Protein 8R3N (pdb70)

Nearest PDB structures (foldseek):
  2vrn-assembly1_B  TM=9.905E-01  e=7.784E-25  Deinococcus radiodurans R1 = ATCC 13939 = DSM 20539
  3l18-assembly1_B  TM=9.665E-01  e=1.226E-21  Thermococcus onnurineus NA1
  6q3t-assembly1_A  TM=9.656E-01  e=1.772E-21  Pyrococcus horikoshii
  3fse-assembly1_B  TM=9.591E-01  e=1.183E-18  Trichormus variabilis ATCC 29413
  4e08-assembly1_B  TM=9.183E-01  e=4.527E-14  Drosophila melanogaster

InterPro domains:
  IPR002818 DJ-1/PfpI [PF01965] (10-175)
  IPR006286 Deglycase PfpI-like [PS51276] (8-178)
  IPR006286 Deglycase PfpI-like [PTHR42733] (7-177)
  IPR006286 Deglycase PfpI-like [TIGR01382] (10-177)
  IPR029062 Class I glutamine amidotransferase-like [G3DSA:3.40.50.880] (1-179)
  IPR029062 Class I glutamine amidotransferase-like [SSF52317] (8-178)

GO terms:
  GO:0044010 single-species biofilm formation (P, IMP)
  GO:0044011 single-species biofilm formation on inanimate substrate (P, IMP)
  GO:0071978 bacterial-type flagellum-dependent swarming motility (P, IMP)
  GO:0071236 cellular response to antibiotic (P, IMP)

Structure (mmCIF, N/CA/C/O backbone):
data_8R3N
#
_entry.id   8R3N
#
_cell.length_a   41.990
_cell.length_b   78.710
_cell.length_c   103.090
_cell.angle_alpha   90.00
_cell.angle_beta   90.00
_cell.angle_gamma   90.00
#
_symmetry.space_group_name_H-M   'P 21 21 21'
#
loop_
_entity.id
_entity.type
_entity.pdbx_description
1 polymer 'Protease PfpI'
2 water water
#
loop_
_atom_site.group_PDB
_atom_site.id
_atom_site.type_symbol
_atom_site.label_atom_id
_atom_site.label_alt_id
_atom_site.label_comp_id
_atom_site.label_asym_id
_atom_site.label_entity_id
_atom_site.label_seq_id
_atom_site.pdbx_PDB_ins_code
_atom_site.Cartn_x
_atom_site.Cartn_y
_atom_site.Cartn_z
_atom_site.occupancy
_atom_site.B_iso_or_equiv
_atom_site.auth_seq_id
_atom_site.auth_comp_id
_atom_site.auth_asym_id
_atom_site.auth_atom_id
_atom_site.pdbx_PDB_model_num
ATOM 1 N N . THR A 1 2 ? 26.687 9.282 64.604 1.00 31.49 2 THR B N 1
ATOM 2 C CA . THR A 1 2 ? 26.541 8.669 63.287 1.00 36.59 2 THR B CA 1
ATOM 3 C C . THR A 1 2 ? 27.857 8.105 62.751 1.00 25.38 2 THR B C 1
ATOM 4 O O . THR A 1 2 ? 28.891 8.151 63.414 1.00 35.15 2 THR B O 1
ATOM 8 N N . GLN A 1 3 ? 27.805 7.602 61.523 1.00 27.94 3 GLN B N 1
ATOM 9 C CA . GLN A 1 3 ? 28.912 6.853 60.951 1.00 22.72 3 GLN B CA 1
ATOM 10 C C . GLN A 1 3 ? 29.993 7.791 60.431 1.00 19.15 3 GLN B C 1
ATOM 11 O O . GLN A 1 3 ? 29.717 8.689 59.627 1.00 20.34 3 GLN B O 1
ATOM 17 N N . SER A 1 4 ? 31.232 7.568 60.865 1.00 19.59 4 SER B N 1
ATOM 18 C CA . SER A 1 4 ? 32.360 8.303 60.316 1.00 18.17 4 SER B CA 1
ATOM 19 C C . SER A 1 4 ? 32.960 7.503 59.174 1.00 16.31 4 SER B C 1
ATOM 20 O O . SER A 1 4 ? 33.163 6.291 59.295 1.00 18.83 4 SER B O 1
ATOM 23 N N . LEU A 1 5 ? 33.211 8.188 58.057 1.00 18.41 5 LEU B N 1
ATOM 24 C CA . LEU A 1 5 ? 33.966 7.653 56.932 1.00 14.26 5 LEU B CA 1
ATOM 25 C C . LEU A 1 5 ? 35.365 8.255 56.843 1.00 17.37 5 LEU B C 1
ATOM 26 O O . LEU A 1 5 ? 35.986 8.217 55.776 1.00 17.93 5 LEU B O 1
ATOM 31 N N . HIS A 1 6 ? 35.863 8.831 57.937 1.00 16.48 6 HIS B N 1
ATOM 32 C CA . HIS A 1 6 ? 37.176 9.458 57.916 1.00 18.75 6 HIS B CA 1
ATOM 33 C C . HIS A 1 6 ? 38.222 8.464 57.428 1.00 18.66 6 HIS B C 1
ATOM 34 O O . HIS A 1 6 ? 38.236 7.306 57.855 1.00 19.48 6 HIS B O 1
ATOM 41 N N . GLY A 1 7 ? 39.089 8.921 56.513 1.00 18.18 7 GLY B N 1
ATOM 42 C CA . GLY A 1 7 ? 40.103 8.086 55.889 1.00 16.70 7 GLY B CA 1
ATOM 43 C C . GLY A 1 7 ? 39.682 7.443 54.577 1.00 15.24 7 GLY B C 1
ATOM 44 O O . GLY A 1 7 ? 40.541 6.947 53.831 1.00 17.10 7 GLY B O 1
ATOM 45 N N . LYS A 1 8 ? 38.387 7.414 54.281 1.00 19.54 8 LYS B N 1
ATOM 46 C CA . LYS A 1 8 ? 37.939 6.837 53.032 1.00 11.93 8 LYS B CA 1
ATOM 47 C C . LYS A 1 8 ? 38.008 7.879 51.928 1.00 16.01 8 LYS B C 1
ATOM 48 O O . LYS A 1 8 ? 37.840 9.080 52.169 1.00 18.93 8 LYS B O 1
ATOM 54 N N . VAL A 1 9 ? 38.191 7.397 50.700 1.00 14.77 9 VAL B N 1
ATOM 55 C CA . VAL A 1 9 ? 38.295 8.233 49.512 1.00 15.16 9 VAL B CA 1
ATOM 56 C C . VAL A 1 9 ? 37.452 7.623 48.403 1.00 17.13 9 VAL B C 1
ATOM 57 O O . VAL A 1 9 ? 37.560 6.425 48.118 1.00 15.33 9 VAL B O 1
ATOM 61 N N . VAL A 1 10 ? 36.606 8.438 47.798 1.00 16.86 10 VAL B N 1
ATOM 62 C CA . VAL A 1 10 ? 35.698 7.972 46.765 1.00 13.92 10 VAL B CA 1
ATOM 63 C C . VAL A 1 10 ? 36.031 8.684 45.464 1.00 15.33 10 VAL B C 1
ATOM 64 O O . VAL A 1 10 ? 36.190 9.912 45.445 1.00 17.77 10 VAL B O 1
ATOM 68 N N . ALA A 1 11 ? 36.117 7.915 44.375 1.00 12.63 11 ALA B N 1
ATOM 69 C CA . ALA A 1 11 ? 36.285 8.474 43.042 1.00 17.28 11 ALA B CA 1
ATOM 70 C C . ALA A 1 11 ? 34.909 8.519 42.388 1.00 15.19 11 ALA B C 1
ATOM 71 O O . ALA A 1 11 ? 34.242 7.489 42.284 1.00 17.24 11 ALA B O 1
ATOM 73 N N . ALA A 1 12 ? 34.479 9.714 41.996 1.00 15.36 12 ALA B N 1
ATOM 74 C CA . ALA A 1 12 ? 33.317 9.877 41.130 1.00 15.57 12 ALA B CA 1
ATOM 75 C C . ALA A 1 12 ? 33.805 9.905 39.688 1.00 15.47 12 ALA B C 1
ATOM 76 O O . ALA A 1 12 ? 34.687 10.699 39.348 1.00 19.28 12 ALA B O 1
ATOM 78 N N . LEU A 1 13 ? 33.245 9.042 38.844 1.00 12.05 13 LEU B N 1
ATOM 79 C CA . LEU A 1 13 ? 33.648 8.984 37.434 1.00 17.22 13 LEU B CA 1
ATOM 80 C C . LEU A 1 13 ? 32.570 9.667 36.598 1.00 15.21 13 LEU B C 1
ATOM 81 O O . LEU A 1 13 ? 31.447 9.165 36.509 1.00 15.82 13 LEU B O 1
ATOM 86 N N . VAL A 1 14 ? 32.906 10.784 35.954 1.00 17.05 14 VAL B N 1
ATOM 87 C CA . VAL A 1 14 ? 31.913 11.540 35.196 1.00 14.44 14 VAL B CA 1
ATOM 88 C C . VAL A 1 14 ? 32.544 12.055 33.912 1.00 16.41 14 VAL B C 1
ATOM 89 O O . VAL A 1 14 ? 33.754 12.294 33.841 1.00 19.07 14 VAL B O 1
ATOM 93 N N . THR A 1 15 ? 31.701 12.265 32.905 1.00 17.41 15 THR B N 1
ATOM 94 C CA . THR A 1 15 ? 32.066 12.977 31.683 1.00 15.92 15 THR B CA 1
ATOM 95 C C . THR A 1 15 ? 31.096 14.140 31.524 1.00 17.10 15 THR B C 1
ATOM 96 O O . THR A 1 15 ? 30.149 14.277 32.294 1.00 17.09 15 THR B O 1
ATOM 100 N N . ASP A 1 16 ? 31.326 14.998 30.528 1.00 16.15 16 ASP B N 1
ATOM 101 C CA . ASP A 1 16 ? 30.412 16.118 30.320 1.00 17.04 16 ASP B CA 1
ATOM 102 C C . ASP A 1 16 ? 28.989 15.600 30.138 1.00 18.39 16 ASP B C 1
ATOM 103 O O . ASP A 1 16 ? 28.745 14.627 29.416 1.00 18.38 16 ASP B O 1
ATOM 108 N N . GLY A 1 17 ? 28.043 16.262 30.786 1.00 17.40 17 GLY B N 1
ATOM 109 C CA . GLY A 1 17 ? 26.653 15.880 30.681 1.00 20.14 17 GLY B CA 1
ATOM 110 C C . GLY A 1 17 ? 26.156 14.989 31.790 1.00 18.45 17 GLY B C 1
ATOM 111 O O . GLY A 1 17 ? 25.116 14.335 31.615 1.00 18.18 17 GLY B O 1
ATOM 112 N N . PHE A 1 18 ? 26.881 14.913 32.905 1.00 18.21 18 PHE B N 1
ATOM 113 C CA . PHE A 1 18 ? 26.411 14.165 34.056 1.00 18.19 18 PHE B CA 1
ATOM 114 C C . PHE A 1 18 ? 25.354 14.965 34.799 1.00 15.80 18 PHE B C 1
ATOM 115 O O . PHE A 1 18 ? 25.319 16.198 34.745 1.00 17.11 18 PHE B O 1
ATOM 123 N N . GLU A 1 19 ? 24.473 14.243 35.480 1.00 16.61 19 GLU B N 1
ATOM 124 C CA . GLU A 1 19 ? 23.438 14.874 36.292 1.00 15.22 19 GLU B CA 1
ATOM 125 C C . GLU A 1 19 ? 24.099 15.493 37.514 1.00 19.76 19 GLU B C 1
ATOM 126 O O . GLU A 1 19 ? 24.618 14.777 38.378 1.00 17.73 19 GLU B O 1
ATOM 132 N N . GLN A 1 20 ? 24.076 16.824 37.594 1.00 18.76 20 GLN B N 1
ATOM 133 C CA . GLN A 1 20 ? 24.883 17.515 38.599 1.00 18.50 20 GLN B CA 1
ATOM 134 C C . GLN A 1 20 ? 24.564 17.063 40.031 1.00 19.04 20 GLN B C 1
ATOM 135 O O . GLN A 1 20 ? 25.478 16.782 40.816 1.00 16.57 20 GLN B O 1
ATOM 141 N N . VAL A 1 21 ? 23.282 16.992 40.395 1.00 20.81 21 VAL B N 1
ATOM 142 C CA . VAL A 1 21 ? 22.910 16.645 41.771 1.00 17.20 21 VAL B CA 1
ATOM 143 C C . VAL A 1 21 ? 23.306 15.212 42.120 1.00 18.97 21 VAL B C 1
ATOM 144 O O . VAL A 1 21 ? 23.559 14.898 43.292 1.00 18.03 21 VAL B O 1
ATOM 148 N N . GLU A 1 22 ? 23.380 14.322 41.128 1.00 20.97 22 GLU B N 1
ATOM 149 C CA . GLU A 1 22 ? 23.826 12.956 41.367 1.00 18.66 22 GLU B CA 1
ATOM 150 C C . GLU A 1 22 ? 25.316 12.883 41.656 1.00 16.65 22 GLU B C 1
ATOM 151 O O . GLU A 1 22 ? 25.791 11.845 42.131 1.00 16.44 22 GLU B O 1
ATOM 157 N N . LEU A 1 23 ? 26.059 13.957 41.385 1.00 15.76 23 LEU B N 1
ATOM 158 C CA . LEU A 1 23 ? 27.406 14.098 41.932 1.00 15.72 23 LEU B CA 1
ATOM 159 C C . LEU A 1 23 ? 27.367 14.882 43.241 1.00 20.26 23 LEU B C 1
ATOM 160 O O . LEU A 1 23 ? 27.832 14.399 44.277 1.00 15.86 23 LEU B O 1
ATOM 165 N N . THR A 1 24 ? 26.789 16.086 43.220 1.00 20.21 24 THR B N 1
ATOM 166 C CA . THR A 1 24 ? 26.941 16.984 44.372 1.00 22.25 24 THR B CA 1
ATOM 167 C C . THR A 1 24 ? 26.225 16.477 45.620 1.00 22.03 24 THR B C 1
ATOM 168 O O . THR A 1 24 ? 26.712 16.693 46.737 1.00 20.08 24 THR B O 1
ATOM 172 N N . GLY A 1 25 ? 25.055 15.855 45.468 1.00 18.24 25 GLY B N 1
ATOM 173 C CA . GLY A 1 25 ? 24.313 15.350 46.603 1.00 18.84 25 GLY B CA 1
ATOM 174 C C . GLY A 1 25 ? 25.089 14.288 47.360 1.00 18.72 25 GLY B C 1
ATOM 175 O O . GLY A 1 25 ? 25.343 14.411 48.562 1.00 17.02 25 GLY B O 1
ATOM 176 N N . PRO A 1 26 ? 25.457 13.204 46.675 1.00 18.66 26 PRO B N 1
ATOM 177 C CA . PRO A 1 26 ? 26.309 12.195 47.326 1.00 13.81 26 PRO B CA 1
ATOM 178 C C . PRO A 1 26 ? 27.647 12.735 47.800 1.00 18.17 26 PRO B C 1
ATOM 179 O O . PRO A 1 26 ? 28.099 12.361 48.883 1.00 14.09 26 PRO B O 1
ATOM 183 N N . LYS A 1 27 ? 28.285 13.616 47.028 1.00 18.63 27 LYS B N 1
ATOM 184 C CA . LYS A 1 27 ? 29.582 14.160 47.426 1.00 16.67 27 LYS B CA 1
ATOM 185 C C . LYS A 1 27 ? 29.492 14.889 48.761 1.00 22.06 27 LYS B C 1
ATOM 186 O O . LYS A 1 27 ? 30.322 14.678 49.657 1.00 19.11 27 LYS B O 1
ATOM 192 N N . LYS A 1 28 ? 28.472 15.739 48.923 1.00 21.48 28 LYS B N 1
ATOM 193 C CA . LYS A 1 28 ? 28.306 16.431 50.196 1.00 19.64 28 LYS B CA 1
ATOM 194 C C . LYS A 1 28 ? 28.089 15.440 51.328 1.00 21.75 28 LYS B C 1
ATOM 195 O O . LYS A 1 28 ? 28.697 15.565 52.398 1.00 19.67 28 LYS B O 1
ATOM 201 N N . ALA A 1 29 ? 27.254 14.424 51.102 1.00 20.58 29 ALA B N 1
ATOM 202 C CA . ALA A 1 29 ? 26.948 13.470 52.163 1.00 19.26 29 ALA B CA 1
ATOM 203 C C . ALA A 1 29 ? 28.197 12.705 52.598 1.00 19.31 29 ALA B C 1
ATOM 204 O O . ALA A 1 29 ? 28.455 12.539 53.799 1.00 16.07 29 ALA B O 1
ATOM 206 N N . LEU A 1 30 ? 28.978 12.222 51.632 1.00 17.66 30 LEU B N 1
ATOM 207 C CA . LEU A 1 30 ? 30.222 11.532 51.948 1.00 14.05 30 LEU B CA 1
ATOM 208 C C . LEU A 1 30 ? 31.184 12.454 52.679 1.00 16.45 30 LEU B C 1
ATOM 209 O O . LEU A 1 30 ? 31.851 12.034 53.634 1.00 17.29 30 LEU B O 1
ATOM 214 N N . GLU A 1 31 ? 31.249 13.723 52.262 1.00 17.90 31 GLU B N 1
ATOM 215 C CA . GLU A 1 31 ? 32.175 14.668 52.876 1.00 18.78 31 GLU B CA 1
ATOM 216 C C . GLU A 1 31 ? 31.747 15.021 54.294 1.00 21.28 31 GLU B C 1
ATOM 217 O O . GLU A 1 31 ? 32.584 15.106 55.201 1.00 20.92 31 GLU B O 1
ATOM 223 N N . ASP A 1 32 ? 30.447 15.238 54.497 1.00 21.82 32 ASP B N 1
ATOM 224 C CA . ASP A 1 32 ? 29.925 15.409 55.847 1.00 15.24 32 ASP B CA 1
ATOM 225 C C . ASP A 1 32 ? 30.279 14.224 56.727 1.00 17.15 32 ASP B C 1
ATOM 226 O O . ASP A 1 32 ? 30.519 14.398 57.930 1.00 21.70 32 ASP B O 1
ATOM 231 N N . ALA A 1 33 ? 30.341 13.020 56.156 1.00 15.85 33 ALA B N 1
ATOM 232 C CA . ALA A 1 33 ? 30.694 11.828 56.921 1.00 18.33 33 ALA B CA 1
ATOM 233 C C . ALA A 1 33 ? 32.190 11.691 57.166 1.00 18.52 33 ALA B C 1
ATOM 234 O O . ALA A 1 33 ? 32.602 10.754 57.865 1.00 19.14 33 ALA B O 1
ATOM 236 N N . GLY A 1 34 ? 33.003 12.595 56.623 1.00 17.12 34 GLY B N 1
ATOM 237 C CA . GLY A 1 34 ? 34.441 12.570 56.809 1.00 16.35 34 GLY B CA 1
ATOM 238 C C . GLY A 1 34 ? 35.240 12.026 55.644 1.00 17.73 34 GLY B C 1
ATOM 239 O O . GLY A 1 34 ? 36.480 12.039 55.698 1.00 20.14 34 GLY B O 1
ATOM 240 N N . ALA A 1 35 ? 34.576 11.549 54.595 1.00 21.21 35 ALA B N 1
ATOM 241 C CA . ALA A 1 35 ? 35.255 10.989 53.438 1.00 19.61 35 ALA B CA 1
ATOM 242 C C . ALA A 1 35 ? 35.724 12.090 52.488 1.00 17.85 35 ALA B C 1
ATOM 243 O O . ALA A 1 35 ? 35.301 13.249 52.565 1.00 18.46 35 ALA B O 1
ATOM 245 N N . THR A 1 36 ? 36.588 11.694 51.557 1.00 16.78 36 THR B N 1
ATOM 246 C CA . THR A 1 36 ? 37.135 12.565 50.526 1.00 16.61 36 THR B CA 1
ATOM 247 C C . THR A 1 36 ? 36.586 12.101 49.180 1.00 22.07 36 THR B C 1
ATOM 248 O O . THR A 1 36 ? 36.543 10.900 48.904 1.00 21.75 36 THR B O 1
ATOM 252 N N . VAL A 1 37 ? 36.163 13.045 48.340 1.00 15.24 37 VAL B N 1
ATOM 253 C CA . VAL A 1 37 ? 35.566 12.713 47.050 1.00 19.69 37 VAL B CA 1
ATOM 254 C C . VAL A 1 37 ? 36.386 13.361 45.946 1.00 21.29 37 VAL B C 1
ATOM 255 O O . VAL A 1 37 ? 36.542 14.589 45.916 1.00 22.22 37 VAL B O 1
ATOM 259 N N . ARG A 1 38 ? 36.903 12.537 45.041 1.00 15.40 38 ARG B N 1
ATOM 260 C CA . ARG A 1 38 ? 37.677 13.001 43.901 1.00 15.04 38 ARG B CA 1
ATOM 261 C C . ARG A 1 38 ? 36.843 12.879 42.638 1.00 19.21 38 ARG B C 1
ATOM 262 O O . ARG A 1 38 ? 36.150 11.880 42.437 1.00 15.17 38 ARG B O 1
ATOM 270 N N . ILE A 1 39 ? 36.890 13.910 41.815 1.00 15.39 39 ILE B N 1
ATOM 271 C CA . ILE A 1 39 ? 36.150 13.945 40.564 1.00 20.56 39 ILE B CA 1
ATOM 272 C C . ILE A 1 39 ? 37.121 13.546 39.458 1.00 19.96 39 ILE B C 1
ATOM 273 O O . ILE A 1 39 ? 38.113 14.242 39.197 1.00 22.34 39 ILE B O 1
ATOM 278 N N . LEU A 1 40 ? 36.863 12.403 38.831 1.00 16.06 40 LEU B N 1
ATOM 279 C CA . LEU A 1 40 ? 37.692 11.882 37.755 1.00 15.14 40 LEU B CA 1
ATOM 280 C C . LEU A 1 40 ? 36.926 11.943 36.449 1.00 17.90 40 LEU B C 1
ATOM 281 O O . LEU A 1 40 ? 35.754 11.578 36.399 1.00 14.63 40 LEU B O 1
ATOM 286 N N A SER A 1 41 ? 37.603 12.373 35.387 0.76 17.19 41 SER B N 1
ATOM 287 N N B SER A 1 41 ? 37.600 12.379 35.390 0.24 17.25 41 SER B N 1
ATOM 288 C CA A SER A 1 41 ? 36.960 12.494 34.091 0.76 18.04 41 SER B CA 1
ATOM 289 C CA B SER A 1 41 ? 36.978 12.520 34.084 0.24 18.09 41 SER B CA 1
ATOM 290 C C A SER A 1 41 ? 37.881 11.919 33.023 0.76 19.05 41 SER B C 1
ATOM 291 C C B SER A 1 41 ? 37.876 11.899 33.024 0.24 19.04 41 SER B C 1
ATOM 292 O O A SER A 1 41 ? 38.989 11.460 33.307 0.76 19.76 41 SER B O 1
ATOM 293 O O B SER A 1 41 ? 38.956 11.380 33.317 0.24 19.76 41 SER B O 1
ATOM 298 N N . ASP A 1 42 ? 37.419 11.947 31.773 1.00 18.88 42 ASP B N 1
ATOM 299 C CA . ASP A 1 42 ? 38.232 11.447 30.677 1.00 20.93 42 ASP B CA 1
ATOM 300 C C . ASP A 1 42 ? 39.277 12.464 30.232 1.00 22.04 42 ASP B C 1
ATOM 301 O O . ASP A 1 42 ? 40.274 12.080 29.608 1.00 23.49 42 ASP B O 1
ATOM 306 N N . LYS A 1 43 ? 39.042 13.713 30.601 1.00 23.65 43 LYS B N 1
ATOM 307 C CA . LYS A 1 43 ? 39.933 14.804 30.177 1.00 27.26 43 LYS B CA 1
ATOM 308 C C . LYS A 1 43 ? 40.202 15.718 31.362 1.00 24.13 43 LYS B C 1
ATOM 309 O O . LYS A 1 43 ? 39.330 15.900 32.183 1.00 25.38 43 LYS B O 1
ATOM 315 N N . ALA A 1 44 ? 41.412 16.255 31.397 1.00 28.42 44 ALA B N 1
ATOM 316 C CA . ALA A 1 44 ? 41.777 17.197 32.462 1.00 25.51 44 ALA B CA 1
ATOM 317 C C . ALA A 1 44 ? 41.047 18.529 32.331 1.00 22.48 44 ALA B C 1
ATOM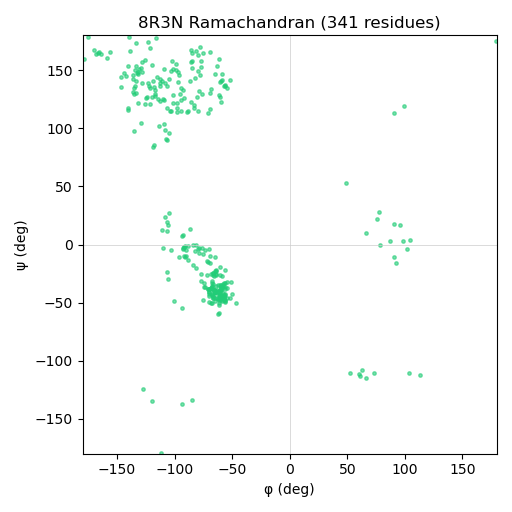 318 O O . ALA A 1 44 ? 40.470 18.817 31.288 1.00 24.94 44 ALA B O 1
ATOM 320 N N . GLY A 1 45 ? 41.102 19.300 33.405 1.00 24.43 45 GLY B N 1
ATOM 321 C CA . GLY A 1 45 ? 40.502 20.636 33.403 1.00 28.09 45 GLY B CA 1
ATOM 322 C C . GLY A 1 45 ? 39.197 20.665 34.151 1.00 28.06 45 GLY B C 1
ATOM 323 O O . GLY A 1 45 ? 39.208 20.557 35.377 1.00 23.34 45 GLY B O 1
ATOM 324 N N . GLU A 1 46 ? 38.125 20.830 33.393 1.00 20.21 46 GLU B N 1
ATOM 325 C CA . GLU A 1 46 ? 36.801 20.930 34.005 1.00 23.37 46 GLU B CA 1
ATOM 326 C C . GLU A 1 46 ? 35.830 19.958 33.348 1.00 24.19 46 GLU B C 1
ATOM 327 O O . GLU A 1 46 ? 35.998 19.655 32.189 1.00 23.97 46 GLU B O 1
ATOM 333 N N . VAL A 1 47 ? 34.851 19.526 34.124 1.00 26.52 47 VAL B N 1
ATOM 334 C CA . VAL A 1 47 ? 33.801 18.607 33.616 1.00 21.72 47 VAL B CA 1
ATOM 335 C C . VAL A 1 47 ? 32.475 19.321 33.838 1.00 24.83 47 VAL B C 1
ATOM 336 O O . VAL A 1 47 ? 32.284 19.922 34.893 1.00 24.94 47 VAL B O 1
ATOM 340 N N . ARG A 1 48 ? 31.605 19.275 32.841 1.00 22.16 48 ARG B N 1
ATOM 341 C CA . ARG A 1 48 ? 30.387 20.072 32.870 1.00 22.86 48 ARG B CA 1
ATOM 342 C C . ARG A 1 48 ? 29.233 19.247 33.418 1.00 19.16 48 ARG B C 1
ATOM 343 O O . ARG A 1 48 ? 28.819 18.254 32.809 1.00 18.89 48 ARG B O 1
ATOM 351 N N . GLY A 1 49 ? 28.719 19.652 34.566 1.00 14.04 49 GLY B N 1
ATOM 352 C CA . GLY A 1 49 ? 27.488 19.080 35.036 1.00 19.32 49 GLY B CA 1
ATOM 353 C C . GLY A 1 49 ? 26.295 19.660 34.309 1.00 18.01 49 GLY B C 1
ATOM 354 O O . GLY A 1 49 ? 26.355 20.755 33.750 1.00 19.93 49 GLY B O 1
ATOM 355 N N . TRP A 1 50 ? 25.203 18.901 34.321 1.00 15.37 50 TRP B N 1
ATOM 356 C CA . TRP A 1 50 ? 23.974 19.304 33.665 1.00 18.40 50 TRP B CA 1
ATOM 357 C C . TRP A 1 50 ? 22.842 19.185 34.662 1.00 14.06 50 TRP B C 1
ATOM 358 O O . TRP A 1 50 ? 22.853 18.303 35.523 1.00 19.11 50 TRP B O 1
ATOM 369 N N . ASN A 1 51 ? 21.845 20.052 34.510 1.00 16.20 51 ASN B N 1
ATOM 370 C CA . ASN A 1 51 ? 20.622 19.971 35.299 1.00 16.03 51 ASN B CA 1
ATOM 371 C C . ASN A 1 51 ? 19.526 19.529 34.344 1.00 21.56 51 ASN B C 1
ATOM 372 O O . ASN A 1 51 ? 19.040 20.324 33.538 1.00 19.89 51 ASN B O 1
ATOM 377 N N . HIS A 1 52 ? 19.156 18.253 34.436 1.00 23.43 52 HIS B N 1
ATOM 378 C CA . HIS A 1 52 ? 18.268 17.622 33.470 1.00 20.67 52 HIS B CA 1
ATOM 379 C C . HIS A 1 52 ? 18.805 17.849 32.065 1.00 27.81 52 HIS B C 1
ATOM 380 O O . HIS A 1 52 ? 19.863 17.321 31.708 1.00 23.27 52 HIS B O 1
ATOM 387 N N . HIS A 1 53 ? 18.114 18.665 31.273 1.00 24.63 53 HIS B N 1
ATOM 388 C CA . HIS A 1 53 ? 18.468 18.859 29.873 1.00 22.34 53 HIS B CA 1
ATOM 389 C C . HIS A 1 53 ? 19.152 20.196 29.587 1.00 23.80 53 HIS B C 1
ATOM 390 O O . HIS A 1 53 ? 19.087 20.698 28.462 1.00 26.34 53 HIS B O 1
ATOM 397 N N . GLN A 1 54 ? 19.847 20.769 30.573 1.00 26.65 54 GLN B N 1
ATOM 398 C CA . GLN A 1 54 ? 20.577 22.017 30.367 1.00 27.20 54 GLN B CA 1
ATOM 399 C C . GLN A 1 54 ? 21.949 21.856 31.005 1.00 17.87 54 GLN B C 1
ATOM 400 O O . GLN A 1 54 ? 22.043 21.396 32.155 1.00 22.31 54 GLN B O 1
ATOM 406 N N . PRO A 1 55 ? 23.016 22.249 30.326 1.00 23.35 55 PRO B N 1
ATOM 407 C CA . PRO A 1 55 ? 24.325 22.225 30.975 1.00 22.12 55 PRO B CA 1
ATOM 408 C C . PRO A 1 55 ? 24.312 23.233 32.109 1.00 23.17 55 PRO B C 1
ATOM 409 O O . PRO A 1 55 ? 23.610 24.250 32.058 1.00 27.65 55 PRO B O 1
ATOM 413 N N . ALA A 1 56 ? 25.047 22.910 33.170 1.00 21.50 56 ALA B N 1
ATOM 414 C CA . ALA A 1 56 ? 25.031 23.738 34.365 1.00 24.55 56 ALA B CA 1
ATOM 415 C C . ALA A 1 56 ? 26.454 24.112 34.767 1.00 24.07 56 ALA B C 1
ATOM 416 O O . ALA A 1 56 ? 27.198 24.672 33.952 1.00 24.47 56 ALA B O 1
ATOM 418 N N . GLU A 1 57 ? 26.852 23.807 35.999 1.00 20.31 57 GLU B N 1
ATOM 419 C CA . GLU A 1 57 ? 28.130 24.289 36.498 1.00 18.89 57 GLU B CA 1
ATOM 420 C C . GLU A 1 57 ? 29.278 23.365 36.110 1.00 23.66 57 GLU B C 1
ATOM 421 O O . GLU A 1 57 ? 29.096 22.175 35.849 1.00 23.78 57 GLU B O 1
ATOM 427 N N . ALA A 1 58 ? 30.478 23.942 36.088 1.00 22.75 58 ALA B N 1
ATOM 428 C CA . ALA A 1 58 ? 31.717 23.245 35.778 1.00 20.48 58 ALA B CA 1
ATOM 429 C C . ALA A 1 58 ? 32.405 22.814 37.067 1.00 22.60 58 ALA B C 1
ATOM 430 O O . ALA A 1 58 ? 32.349 23.508 38.087 1.00 26.07 58 ALA B O 1
ATOM 432 N N . PHE A 1 59 ? 33.063 21.660 37.012 1.00 24.79 59 PHE B N 1
ATOM 433 C CA . PHE A 1 59 ? 33.698 21.077 38.186 1.00 23.08 59 PHE B CA 1
ATOM 434 C C . PHE A 1 59 ? 35.145 20.733 37.886 1.00 20.08 59 PHE B C 1
ATOM 435 O O . PHE A 1 59 ? 35.460 20.217 36.810 1.00 23.76 59 PHE B O 1
ATOM 443 N N . ARG A 1 60 ? 36.028 20.995 38.844 1.00 21.78 60 ARG B N 1
ATOM 444 C CA . ARG A 1 60 ? 37.434 20.709 38.611 1.00 22.47 60 ARG B CA 1
ATOM 445 C C . ARG A 1 60 ? 37.656 19.202 38.544 1.00 24.38 60 ARG B C 1
ATOM 446 O O . ARG A 1 60 ? 37.130 18.443 39.362 1.00 23.88 60 ARG B O 1
ATOM 454 N N . VAL A 1 61 ? 38.411 18.771 37.543 1.00 20.75 61 VAL B N 1
ATOM 455 C CA . VAL A 1 61 ? 38.794 17.374 37.389 1.00 21.04 61 VAL B CA 1
ATOM 456 C C . VAL A 1 61 ? 40.045 17.144 38.227 1.00 23.32 61 VAL B C 1
ATOM 457 O O . VAL A 1 61 ? 41.056 17.830 38.053 1.00 24.32 61 VAL B O 1
ATOM 461 N N . ASP A 1 62 ? 39.969 16.194 39.159 1.00 23.15 62 ASP B N 1
ATOM 462 C CA . ASP A 1 62 ? 41.115 15.875 40.005 1.00 19.96 62 ASP B CA 1
ATOM 463 C C . ASP A 1 62 ? 42.112 14.951 39.320 1.00 23.12 62 ASP B C 1
ATOM 464 O O . ASP A 1 62 ? 43.285 14.913 39.716 1.00 23.34 62 ASP B O 1
ATOM 469 N N . GLY A 1 63 ? 41.682 14.233 38.296 1.00 25.29 63 GLY B N 1
ATOM 470 C CA . GLY A 1 63 ? 42.524 13.264 37.638 1.00 19.67 63 GLY B CA 1
ATOM 471 C C . GLY A 1 63 ? 41.751 12.638 36.499 1.00 17.84 63 GLY B C 1
ATOM 472 O O . GLY A 1 63 ? 40.517 12.675 36.468 1.00 20.16 63 GLY B O 1
ATOM 473 N N . THR A 1 64 ? 42.497 12.060 35.560 1.00 19.60 64 THR B N 1
ATOM 474 C CA . THR A 1 64 ? 41.875 11.415 34.413 1.00 19.52 64 THR B CA 1
ATOM 475 C C . THR A 1 64 ? 41.797 9.910 34.614 1.00 20.24 64 THR B C 1
ATOM 476 O O . THR A 1 64 ? 42.558 9.326 35.390 1.00 19.80 64 THR B O 1
ATOM 480 N N . PHE A 1 65 ? 40.837 9.289 33.918 1.00 18.71 65 PHE B N 1
ATOM 481 C CA . PHE A 1 65 ? 40.738 7.833 33.933 1.00 18.80 65 PHE B CA 1
ATOM 482 C C . PHE A 1 65 ? 42.057 7.201 33.516 1.00 20.43 65 PHE B C 1
ATOM 483 O O . PHE A 1 65 ? 42.447 6.153 34.036 1.00 20.09 65 PHE B O 1
ATOM 491 N N . GLU A 1 66 ? 42.737 7.818 32.547 1.00 20.91 66 GLU B N 1
ATOM 492 C CA . GLU A 1 66 ? 43.991 7.281 32.036 1.00 22.70 66 GLU B CA 1
ATOM 493 C C . GLU A 1 66 ? 45.038 7.178 33.137 1.00 22.36 66 GLU B C 1
ATOM 494 O O . GLU A 1 66 ? 45.784 6.195 33.203 1.00 27.90 66 GLU B O 1
ATOM 500 N N . ASP A 1 67 ? 45.088 8.170 34.031 1.00 26.00 67 ASP B N 1
ATOM 501 C CA . ASP A 1 67 ? 46.104 8.241 35.075 1.00 26.42 67 ASP B CA 1
ATOM 502 C C . ASP A 1 67 ? 45.692 7.582 36.383 1.00 18.20 67 ASP B C 1
ATOM 503 O O . ASP A 1 67 ? 46.543 7.427 37.267 1.00 25.57 67 ASP B O 1
ATOM 508 N N . ALA A 1 68 ? 44.431 7.191 36.539 1.00 20.53 68 ALA B N 1
ATOM 509 C CA . ALA A 1 68 ? 43.912 6.819 37.849 1.00 15.94 68 ALA B CA 1
ATOM 510 C C . ALA A 1 68 ? 44.264 5.388 38.222 1.00 17.03 68 ALA B C 1
ATOM 511 O O . ALA A 1 68 ? 44.247 4.480 37.389 1.00 23.66 68 ALA B O 1
ATOM 513 N N . SER A 1 69 ? 44.544 5.181 39.501 1.00 19.61 69 SER B N 1
ATOM 514 C CA . SER A 1 69 ? 44.690 3.846 40.056 1.00 19.82 69 SER B CA 1
ATOM 515 C C . SER A 1 69 ? 43.636 3.622 41.123 1.00 19.56 69 SER B C 1
ATOM 516 O O . SER A 1 69 ? 43.391 4.497 41.958 1.00 23.05 69 SER B O 1
ATOM 519 N N . LEU A 1 70 ? 43.004 2.449 41.088 1.00 21.54 70 LEU B N 1
ATOM 520 C CA . LEU A 1 70 ? 42.050 2.130 42.140 1.00 16.68 70 LEU B CA 1
ATOM 521 C C . LEU A 1 70 ? 42.716 1.897 43.479 1.00 23.58 70 LEU B C 1
ATOM 522 O O . LEU A 1 70 ? 42.031 1.914 44.506 1.00 19.48 70 LEU B O 1
ATOM 527 N N . ASP A 1 71 ? 44.029 1.689 43.497 1.00 20.58 71 ASP B N 1
ATOM 528 C CA . ASP A 1 71 ? 44.712 1.567 44.773 1.00 19.78 71 ASP B CA 1
ATOM 529 C C . ASP A 1 71 ? 44.375 2.725 45.691 1.00 19.91 71 ASP B C 1
ATOM 530 O O . ASP A 1 71 ? 44.340 2.556 46.913 1.00 22.65 71 ASP B O 1
ATOM 535 N N . ASP A 1 72 ? 44.129 3.908 45.126 1.00 17.28 72 ASP B N 1
ATOM 536 C CA . ASP A 1 72 ? 43.921 5.118 45.908 1.00 17.72 72 ASP B CA 1
ATOM 537 C C . ASP A 1 72 ? 42.463 5.420 46.217 1.00 16.60 72 ASP B C 1
ATOM 538 O O . ASP A 1 72 ? 42.178 6.494 46.761 1.00 24.02 72 ASP B O 1
ATOM 543 N N . TYR A 1 73 ? 41.542 4.512 45.899 1.00 15.48 73 TYR B N 1
ATOM 544 C CA . TYR A 1 73 ? 40.125 4.743 46.137 1.00 15.76 73 TYR B CA 1
ATOM 545 C C . TYR A 1 73 ? 39.463 3.528 46.765 1.00 13.79 73 TYR B C 1
ATOM 546 O O . TYR A 1 73 ? 39.674 2.390 46.339 1.00 16.71 73 TYR B O 1
ATOM 555 N N . ASP A 1 74 ? 38.631 3.787 47.766 1.00 13.55 74 ASP B N 1
ATOM 556 C CA . ASP A 1 74 ? 37.870 2.723 48.414 1.00 14.49 74 ASP B CA 1
ATOM 557 C C . ASP A 1 74 ? 36.590 2.375 47.672 1.00 15.19 74 ASP B C 1
ATOM 558 O O . ASP A 1 74 ? 36.018 1.303 47.911 1.00 16.57 74 ASP B O 1
ATOM 563 N N . ALA A 1 75 ? 36.120 3.252 46.796 1.00 15.23 75 ALA B N 1
ATOM 564 C CA . ALA A 1 75 ? 34.849 3.010 46.127 1.00 14.47 75 ALA B CA 1
ATOM 565 C C . ALA A 1 75 ? 34.736 3.929 44.928 1.00 15.83 75 ALA B C 1
ATOM 566 O O . ALA A 1 75 ? 35.465 4.916 44.794 1.00 14.71 75 ALA B O 1
ATOM 568 N N . LEU A 1 76 ? 33.794 3.586 44.059 1.00 14.86 76 LEU B N 1
ATOM 569 C CA . LEU A 1 76 ? 33.442 4.393 42.907 1.00 15.63 76 LEU B CA 1
ATOM 570 C C . LEU A 1 76 ? 32.037 4.932 43.091 1.00 14.37 76 LEU B C 1
ATOM 571 O O . LEU A 1 76 ? 31.164 4.245 43.636 1.00 17.26 76 LEU B O 1
ATOM 576 N N . LEU A 1 77 ? 31.833 6.170 42.653 1.00 14.29 77 LEU B N 1
ATOM 577 C CA . LEU A 1 77 ? 30.506 6.758 42.550 1.00 18.85 77 LEU B CA 1
ATOM 578 C C . LEU A 1 77 ? 30.265 7.044 41.075 1.00 16.88 77 LEU B C 1
ATOM 579 O O . LEU A 1 77 ? 31.103 7.674 40.416 1.00 15.82 77 LEU B O 1
ATOM 584 N N . LEU A 1 78 ? 29.135 6.559 40.544 1.00 14.98 78 LEU B N 1
ATOM 585 C CA . LEU A 1 78 ? 28.812 6.688 39.121 1.00 18.05 78 LEU B CA 1
ATOM 586 C C . LEU A 1 78 ? 27.531 7.500 38.996 1.00 11.32 78 LEU B C 1
ATOM 587 O O . LEU A 1 78 ? 26.428 6.931 38.868 1.00 15.31 78 LEU B O 1
ATOM 592 N N . PRO A 1 79 ? 27.631 8.828 39.014 1.00 12.30 79 PRO B N 1
ATOM 593 C CA . PRO A 1 79 ? 26.441 9.654 38.771 1.00 15.77 79 PRO B CA 1
ATOM 594 C C . PRO A 1 79 ? 25.890 9.374 37.384 1.00 17.05 79 PRO B C 1
ATOM 595 O O . PRO A 1 79 ? 26.577 8.856 36.501 1.00 15.44 79 PRO B O 1
ATOM 599 N N . GLY A 1 80 ? 24.623 9.714 37.201 1.00 14.93 80 GLY B N 1
ATOM 600 C CA . GLY A 1 80 ? 23.997 9.485 35.916 1.00 17.45 80 GLY B CA 1
ATOM 601 C C . GLY A 1 80 ? 24.049 10.673 34.984 1.00 19.94 80 GLY B C 1
ATOM 602 O O . GLY A 1 80 ? 25.069 11.359 34.869 1.00 17.74 80 GLY B O 1
ATOM 603 N N . GLY A 1 81 ? 22.927 10.918 34.325 1.00 14.61 81 GLY B N 1
ATOM 604 C CA . GLY A 1 81 ? 22.840 11.832 33.201 1.00 19.83 81 GLY B CA 1
ATOM 605 C C . GLY A 1 81 ? 22.875 11.054 31.896 1.00 16.35 81 GLY B C 1
ATOM 606 O O . GLY A 1 81 ? 23.846 10.345 31.619 1.00 18.46 81 GLY B O 1
ATOM 607 N N . VAL A 1 82 ? 21.824 11.154 31.083 1.00 18.26 82 VAL B N 1
ATOM 608 C CA . VAL A 1 82 ? 21.774 10.335 29.871 1.00 15.76 82 VAL B CA 1
ATOM 609 C C . VAL A 1 82 ? 22.956 10.624 28.939 1.00 18.54 82 VAL B C 1
ATOM 610 O O . VAL A 1 82 ? 23.535 9.702 28.348 1.00 17.77 82 VAL B O 1
ATOM 614 N N . ILE A 1 83 ? 23.364 11.891 28.820 1.00 15.58 83 ILE B N 1
ATOM 615 C CA . ILE A 1 83 ? 24.491 12.219 27.948 1.00 21.33 83 ILE B CA 1
ATOM 616 C C . ILE A 1 83 ? 25.794 11.641 28.498 1.00 16.65 83 ILE B C 1
ATOM 617 O O . ILE A 1 83 ? 26.532 10.960 27.785 1.00 17.58 83 ILE B O 1
ATOM 622 N N . ASN A 1 84 ? 26.082 11.882 29.782 1.00 16.58 84 ASN B N 1
ATOM 623 C CA . ASN A 1 84 ? 27.305 11.346 30.376 1.00 16.47 84 ASN B CA 1
ATOM 624 C C . ASN A 1 84 ? 27.313 9.824 30.348 1.00 14.62 84 ASN B C 1
ATOM 625 O O . ASN A 1 84 ? 28.301 9.200 29.940 1.00 12.97 84 ASN B O 1
ATOM 630 N N . SER A 1 85 ? 26.232 9.206 30.824 1.00 15.72 85 SER B N 1
ATOM 631 C CA . SER A 1 85 ? 26.217 7.751 30.978 1.00 13.77 85 SER B CA 1
ATOM 632 C C . SER A 1 85 ? 26.420 7.050 29.645 1.00 16.68 85 SER B C 1
ATOM 633 O O . SER A 1 85 ? 27.077 6.005 29.575 1.00 18.04 85 SER B O 1
ATOM 636 N N . ASP A 1 86 ? 25.885 7.633 28.569 1.00 17.94 86 ASP B N 1
ATOM 637 C CA . ASP A 1 86 ? 26.037 7.075 27.230 1.00 15.57 86 ASP B CA 1
ATOM 638 C C . ASP A 1 86 ? 27.471 7.215 26.721 1.00 16.30 86 ASP B C 1
ATOM 639 O O . ASP A 1 86 ? 27.994 6.305 26.066 1.00 17.86 86 ASP B O 1
ATOM 644 N N . GLN A 1 87 ? 28.116 8.343 27.018 1.00 17.07 87 GLN B N 1
ATOM 645 C CA . GLN A 1 87 ? 29.499 8.576 26.609 1.00 16.01 87 GLN B CA 1
ATOM 646 C C . GLN A 1 87 ? 30.458 7.683 27.395 1.00 14.52 87 GLN B C 1
ATOM 647 O O . GLN A 1 87 ? 31.334 7.029 26.812 1.00 17.10 87 GLN B O 1
ATOM 653 N N . ILE A 1 88 ? 30.317 7.666 28.729 1.00 16.81 88 ILE B N 1
ATOM 654 C CA . ILE A 1 88 ? 31.327 7.057 29.596 1.00 16.07 88 ILE B CA 1
ATOM 655 C C . ILE A 1 88 ? 31.376 5.541 29.437 1.00 13.95 88 ILE B C 1
ATOM 656 O O . ILE A 1 88 ? 32.411 4.917 29.702 1.00 16.70 88 ILE B O 1
ATOM 661 N N . ARG A 1 89 ? 30.274 4.919 29.005 1.00 16.51 89 ARG B N 1
ATOM 662 C CA . ARG A 1 89 ? 30.201 3.460 28.997 1.00 14.39 89 ARG B CA 1
ATOM 663 C C . ARG A 1 89 ? 31.216 2.828 28.042 1.00 14.07 89 ARG B C 1
ATOM 664 O O . ARG A 1 89 ? 31.604 1.673 28.235 1.00 16.37 89 ARG B O 1
ATOM 672 N N . SER A 1 90 ? 31.639 3.550 27.012 1.00 18.41 90 SER B N 1
ATOM 673 C CA . SER A 1 90 ? 32.534 3.006 25.997 1.00 17.00 90 SER B CA 1
ATOM 674 C C . SER A 1 90 ? 34.008 3.195 26.322 1.00 21.67 90 SER B C 1
ATOM 675 O O . SER A 1 90 ? 34.858 2.628 25.625 1.00 20.26 90 SER B O 1
ATOM 678 N N . LEU A 1 91 ? 34.333 3.984 27.342 1.00 17.63 91 LEU B N 1
ATOM 679 C CA . LEU A 1 91 ? 35.721 4.306 27.652 1.00 16.96 91 LEU B CA 1
ATOM 680 C C . LEU A 1 91 ? 36.349 3.145 28.411 1.00 17.67 91 LEU B C 1
ATOM 681 O O . LEU A 1 91 ? 35.964 2.856 29.549 1.00 19.08 91 LEU B O 1
ATOM 686 N N . ALA A 1 92 ? 37.337 2.495 27.789 1.00 20.14 92 ALA B N 1
ATOM 687 C CA . ALA A 1 92 ? 37.930 1.305 28.387 1.00 20.93 92 ALA B CA 1
ATOM 688 C C . ALA A 1 92 ? 38.537 1.610 29.749 1.00 19.86 92 ALA B C 1
ATOM 689 O O . ALA A 1 92 ? 38.481 0.772 30.656 1.00 19.67 92 ALA B O 1
ATOM 691 N N . LYS A 1 93 ? 39.131 2.798 29.905 1.00 21.06 93 LYS B N 1
ATOM 692 C CA . LYS A 1 93 ? 39.763 3.130 31.179 1.00 18.34 93 LYS B CA 1
ATOM 693 C C . LYS A 1 93 ? 38.742 3.291 32.291 1.00 16.24 93 LYS B C 1
ATOM 694 O O . LYS A 1 93 ? 39.036 2.960 33.441 1.00 22.66 93 LYS B O 1
ATOM 700 N N . ALA A 1 94 ? 37.539 3.780 31.967 1.00 18.05 94 ALA B N 1
ATOM 701 C CA . ALA A 1 94 ? 36.467 3.813 32.960 1.00 16.37 94 ALA B CA 1
ATOM 702 C C . ALA A 1 94 ? 35.967 2.407 33.271 1.00 15.91 94 ALA B C 1
ATOM 703 O O . ALA A 1 94 ? 35.710 2.077 34.437 1.00 16.37 94 ALA B O 1
ATOM 705 N N . GLN A 1 95 ? 35.834 1.564 32.244 1.00 17.42 95 GLN B N 1
ATOM 706 C CA . GLN A 1 95 ? 35.463 0.172 32.461 1.00 15.94 95 GLN B CA 1
ATOM 707 C C . GLN A 1 95 ? 36.488 -0.534 33.331 1.00 20.76 95 GLN B C 1
ATOM 708 O O . GLN A 1 95 ? 36.129 -1.275 34.258 1.00 19.48 95 GLN B O 1
ATOM 714 N N . GLU A 1 96 ? 37.771 -0.313 33.045 1.00 20.51 96 GLU B N 1
ATOM 715 C CA . GLU A 1 96 ? 38.832 -0.924 33.835 1.00 20.71 96 GLU B CA 1
ATOM 716 C C . GLU A 1 96 ? 38.706 -0.561 35.307 1.00 17.26 96 GLU B C 1
ATOM 717 O O . GLU A 1 96 ? 38.839 -1.425 36.179 1.00 21.91 96 GLU 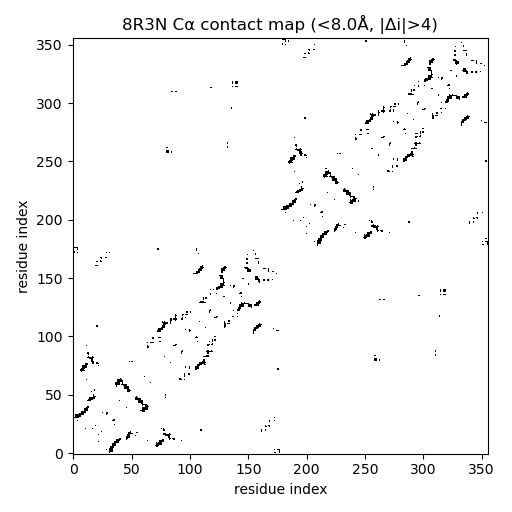B O 1
ATOM 723 N N . LEU A 1 97 ? 38.460 0.716 35.601 1.00 16.70 97 LEU B N 1
ATOM 724 C CA . LEU A 1 97 ? 38.362 1.138 36.991 1.00 17.72 97 LEU B CA 1
ATOM 725 C C . LEU A 1 97 ? 37.225 0.410 37.687 1.00 17.66 97 LEU B C 1
ATOM 726 O O . LEU A 1 97 ? 37.353 -0.023 38.838 1.00 17.83 97 LEU B O 1
ATOM 731 N N . ALA A 1 98 ? 36.116 0.224 36.981 1.00 17.56 98 ALA B N 1
ATOM 732 C CA . ALA A 1 98 ? 34.988 -0.484 37.566 1.00 14.43 98 ALA B CA 1
ATOM 733 C C . ALA A 1 98 ? 35.280 -1.974 37.715 1.00 15.17 98 ALA B C 1
ATOM 734 O O . ALA A 1 98 ? 34.871 -2.591 38.705 1.00 15.99 98 ALA B O 1
ATOM 736 N N . ILE A 1 99 ? 35.978 -2.577 36.746 1.00 15.71 99 ILE B N 1
ATOM 737 C CA . ILE A 1 99 ? 36.310 -3.993 36.874 1.00 17.47 99 ILE B CA 1
ATOM 738 C C . ILE A 1 99 ? 37.275 -4.213 38.033 1.00 21.33 99 ILE B C 1
ATOM 739 O O . ILE A 1 99 ? 37.113 -5.147 38.834 1.00 18.77 99 ILE B O 1
ATOM 744 N N . ARG A 1 100 ? 38.294 -3.359 38.141 1.00 20.00 100 ARG B N 1
ATOM 745 C CA . ARG A 1 100 ? 39.191 -3.441 39.289 1.00 20.47 100 ARG B CA 1
ATOM 746 C C . ARG A 1 100 ? 38.411 -3.333 40.598 1.00 20.40 100 ARG B C 1
ATOM 747 O O . ARG A 1 100 ? 38.722 -4.025 41.572 1.00 22.54 100 ARG B O 1
ATOM 749 N N . ALA A 1 101 ? 37.364 -2.503 40.628 1.00 21.92 101 ALA B N 1
ATOM 750 C CA . ALA A 1 101 ? 36.555 -2.386 41.840 1.00 21.85 101 ALA B CA 1
ATOM 751 C C . ALA A 1 101 ? 35.885 -3.708 42.178 1.00 18.00 101 ALA B C 1
ATOM 752 O O . ALA A 1 101 ? 35.894 -4.150 43.332 1.00 20.27 101 ALA B O 1
ATOM 754 N N . GLU A 1 102 ? 35.285 -4.344 41.177 1.00 16.57 102 GLU B N 1
ATOM 755 C CA . GLU A 1 102 ? 34.695 -5.660 41.367 1.00 19.55 102 GLU B CA 1
ATOM 756 C C . GLU A 1 102 ? 35.731 -6.664 41.846 1.00 21.65 102 GLU B C 1
ATOM 757 O O . GLU A 1 102 ? 35.465 -7.453 42.760 1.00 22.11 102 GLU B O 1
ATOM 763 N N . GLN A 1 103 ? 36.920 -6.656 41.237 1.00 20.98 103 GLN B N 1
ATOM 764 C CA . GLN A 1 103 ? 37.921 -7.656 41.585 1.00 20.19 103 GLN B CA 1
ATOM 765 C C . GLN A 1 103 ? 38.430 -7.452 43.006 1.00 20.90 103 GLN B C 1
ATOM 766 O O . GLN A 1 103 ? 38.734 -8.424 43.704 1.00 21.76 103 GLN B O 1
ATOM 772 N N . ALA A 1 104 ? 38.542 -6.198 43.442 1.00 20.80 104 ALA B N 1
ATOM 773 C CA . ALA A 1 104 ? 39.041 -5.862 44.768 1.00 19.71 104 ALA B CA 1
ATOM 774 C C . ALA A 1 104 ? 37.938 -5.759 45.815 1.00 23.85 104 ALA B C 1
ATOM 775 O O . ALA A 1 104 ? 38.209 -5.312 46.937 1.00 19.65 104 ALA B O 1
ATOM 777 N N A SER A 1 105 ? 36.707 -6.153 45.484 0.28 20.18 105 SER B N 1
ATOM 778 N N B SER A 1 105 ? 36.708 -6.148 45.474 0.72 20.15 105 SER B N 1
ATOM 779 C CA A SER A 1 105 ? 35.591 -6.136 46.434 0.28 19.35 105 SER B CA 1
ATOM 780 C CA B SER A 1 105 ? 35.593 -6.144 46.422 0.72 19.29 105 SER B CA 1
ATOM 781 C C A SER A 1 105 ? 35.377 -4.746 47.039 0.28 20.16 105 SER B C 1
ATOM 782 C C B SER A 1 105 ? 35.359 -4.759 47.024 0.72 20.12 105 SER B C 1
ATOM 783 O O A SER A 1 105 ? 35.201 -4.591 48.248 0.28 26.87 105 SER B O 1
ATOM 784 O O B SER A 1 105 ? 35.147 -4.618 48.226 0.72 27.01 105 SER B O 1
ATOM 789 N N . LYS A 1 106 ? 35.398 -3.727 46.182 1.00 20.84 106 LYS B N 1
ATOM 790 C CA . LYS A 1 106 ? 35.175 -2.348 46.594 1.00 15.84 106 LYS B CA 1
ATOM 791 C C . LYS A 1 106 ? 33.789 -1.878 46.168 1.00 15.80 106 LYS B C 1
ATOM 792 O O . LYS A 1 106 ? 33.331 -2.227 45.077 1.00 17.08 106 LYS B O 1
ATOM 798 N N . PRO A 1 107 ? 33.118 -1.076 47.005 1.00 16.00 107 PRO B N 1
ATOM 799 C CA . PRO A 1 107 ? 31.774 -0.596 46.668 1.00 12.68 107 PRO B CA 1
ATOM 800 C C . PRO A 1 107 ? 31.729 0.200 45.368 1.00 18.61 107 PRO B C 1
ATOM 801 O O . PRO A 1 107 ? 32.674 0.905 44.994 1.00 14.21 107 PRO B O 1
ATOM 805 N N . VAL A 1 108 ? 30.605 0.077 44.672 1.00 15.07 108 VAL B N 1
ATOM 806 C CA . VAL A 1 108 ? 30.301 0.912 43.523 1.00 15.88 108 VAL B CA 1
ATOM 807 C C . VAL A 1 108 ? 28.886 1.402 43.732 1.00 15.78 108 VAL B C 1
ATOM 808 O O . VAL A 1 108 ? 27.966 0.585 43.856 1.00 15.92 108 VAL B O 1
ATOM 812 N N . ALA A 1 109 ? 28.706 2.719 43.771 1.00 13.94 109 ALA B N 1
ATOM 813 C CA . ALA A 1 109 ? 27.382 3.313 43.902 1.00 13.52 109 ALA B CA 1
ATOM 814 C C . ALA A 1 109 ? 27.012 3.981 42.587 1.00 17.57 109 ALA B C 1
ATOM 815 O O . ALA A 1 109 ? 27.739 4.855 42.108 1.00 16.87 109 ALA B O 1
ATOM 817 N N . VAL A 1 110 ? 25.858 3.599 42.034 1.00 18.52 110 VAL B N 1
ATOM 818 C CA . VAL A 1 110 ? 25.456 4.005 40.693 1.00 13.03 110 VAL B CA 1
ATOM 819 C C . VAL A 1 110 ? 24.008 4.493 40.750 1.00 13.40 110 VAL B C 1
ATOM 820 O O . VAL A 1 110 ? 23.204 4.001 41.545 1.00 14.11 110 VAL B O 1
ATOM 824 N N . ILE A 1 111 ? 23.661 5.463 39.905 1.00 13.88 111 ILE B N 1
ATOM 825 C CA . ILE A 1 111 ? 22.322 6.054 40.017 1.00 11.47 111 ILE B CA 1
ATOM 826 C C . ILE A 1 111 ? 21.801 6.452 38.644 1.00 15.96 111 ILE B C 1
ATOM 827 O O . ILE A 1 111 ? 22.552 6.933 37.789 1.00 17.30 111 ILE B O 1
ATOM 832 N N . CYS A 1 112 ? 20.481 6.282 38.466 1.00 13.37 112 CYS B N 1
ATOM 833 C CA . CYS A 1 112 ? 19.766 6.720 37.266 1.00 19.80 112 CYS B CA 1
ATOM 834 C C . CYS A 1 112 ? 20.234 6.018 35.995 1.00 12.91 112 CYS B C 1
ATOM 835 O O . CYS A 1 112 ? 19.958 4.830 35.853 1.00 14.00 112 CYS B O 1
ATOM 838 N N . HIS A 1 113 ? 20.943 6.728 35.117 1.00 17.22 113 HIS B N 1
ATOM 839 C CA . HIS A 1 113 ? 21.417 6.142 33.870 1.00 12.23 113 HIS B CA 1
ATOM 840 C C . HIS A 1 113 ? 22.825 5.560 34.007 1.00 15.01 113 HIS B C 1
ATOM 841 O O . HIS A 1 113 ? 23.355 4.997 33.045 1.00 15.95 113 HIS B O 1
ATOM 848 N N . GLY A 1 114 ? 23.451 5.683 35.176 1.00 13.55 114 GLY B N 1
ATOM 849 C CA . GLY A 1 114 ? 24.872 5.423 35.285 1.00 16.18 114 GLY B CA 1
ATOM 850 C C . GLY A 1 114 ? 25.285 3.973 35.132 1.00 16.96 114 GLY B C 1
ATOM 851 O O . GLY A 1 114 ? 26.492 3.713 35.054 1.00 14.29 114 GLY B O 1
ATOM 852 N N . ALA A 1 115 ? 24.340 3.023 35.112 1.00 15.47 115 ALA B N 1
ATOM 853 C CA . ALA A 1 115 ? 24.755 1.623 35.066 1.00 15.20 115 ALA B CA 1
ATOM 854 C C . ALA A 1 115 ? 25.148 1.162 33.673 1.00 15.04 115 ALA B C 1
ATOM 855 O O . ALA A 1 115 ? 25.541 0.001 33.507 1.00 16.49 115 ALA B O 1
ATOM 857 N N . TRP A 1 116 ? 25.005 2.015 32.665 1.00 15.14 116 TRP B N 1
ATOM 858 C CA . TRP A 1 116 ? 25.409 1.600 31.329 1.00 13.55 116 TRP B CA 1
ATOM 859 C C . TRP A 1 116 ? 26.877 1.201 31.308 1.00 12.36 116 TRP B C 1
ATOM 860 O O . TRP A 1 116 ? 27.261 0.259 30.608 1.00 13.47 116 TRP B O 1
ATOM 871 N N . LEU A 1 117 ? 27.708 1.901 32.086 1.00 12.40 117 LEU B N 1
ATOM 872 C CA . LEU A 1 117 ? 29.129 1.578 32.143 1.00 14.71 117 LEU B CA 1
ATOM 873 C C . LEU A 1 117 ? 29.354 0.191 32.736 1.00 17.83 117 LEU B C 1
ATOM 874 O O . LEU A 1 117 ? 30.217 -0.564 32.273 1.00 17.36 117 LEU B O 1
ATOM 879 N N . LEU A 1 118 ? 28.606 -0.157 33.779 1.00 16.66 118 LEU B N 1
ATOM 880 C CA . LEU A 1 118 ? 28.731 -1.501 34.332 1.00 18.49 118 LEU B CA 1
ATOM 881 C C . LEU A 1 118 ? 28.294 -2.558 33.319 1.00 14.86 118 LEU B C 1
ATOM 882 O O . LEU A 1 118 ? 28.864 -3.653 33.273 1.00 15.16 118 LEU B O 1
ATOM 887 N N . ILE A 1 119 ? 27.270 -2.262 32.513 1.00 17.84 119 ILE B N 1
ATOM 888 C CA . ILE A 1 119 ? 26.861 -3.206 31.475 1.00 17.13 119 ILE B CA 1
ATOM 889 C C . ILE A 1 119 ? 27.994 -3.440 30.494 1.00 16.49 119 ILE B C 1
ATOM 890 O O . ILE A 1 119 ? 28.365 -4.584 30.205 1.00 16.30 119 ILE B O 1
ATOM 895 N N . SER A 1 120 ? 28.555 -2.354 29.968 1.00 14.06 120 SER B N 1
ATOM 896 C CA . SER A 1 120 ? 29.619 -2.462 28.979 1.00 12.28 120 SER B CA 1
ATOM 897 C C . SER A 1 120 ? 30.895 -3.053 29.558 1.00 14.76 120 SER B C 1
ATOM 898 O O . SER A 1 120 ? 31.686 -3.638 28.811 1.00 17.54 120 SER B O 1
ATOM 901 N N . ALA A 1 121 ? 31.109 -2.935 30.868 1.00 18.16 121 ALA B N 1
ATOM 902 C CA . ALA A 1 121 ? 32.270 -3.548 31.501 1.00 13.27 121 ALA B CA 1
ATOM 903 C C . ALA A 1 121 ? 32.038 -5.011 31.850 1.00 15.47 121 ALA B C 1
ATOM 904 O O . ALA A 1 121 ? 32.929 -5.643 32.433 1.00 22.90 121 ALA B O 1
ATOM 906 N N . GLY A 1 122 ? 30.854 -5.544 31.554 1.00 17.13 122 GLY B N 1
ATOM 907 C CA . GLY A 1 122 ? 30.541 -6.923 31.867 1.00 21.33 122 GLY B CA 1
ATOM 908 C C . GLY A 1 122 ? 30.247 -7.177 33.326 1.00 22.33 122 GLY B C 1
ATOM 909 O O . GLY A 1 122 ? 30.336 -8.319 33.784 1.00 27.62 122 GLY B O 1
ATOM 910 N N . LEU A 1 123 ? 29.856 -6.147 34.067 1.00 18.22 123 LEU B N 1
ATOM 911 C CA . LEU A 1 123 ? 29.805 -6.242 35.508 1.00 16.04 123 LEU B CA 1
ATOM 912 C C . LEU A 1 123 ? 28.399 -6.406 36.057 1.00 18.09 123 LEU B C 1
ATOM 913 O O . LEU A 1 123 ? 28.251 -6.599 37.266 1.00 24.72 123 LEU B O 1
ATOM 918 N N . VAL A 1 124 ? 27.355 -6.348 35.224 1.00 18.49 124 VAL B N 1
ATOM 919 C CA . VAL A 1 124 ? 26.003 -6.522 35.757 1.00 22.80 124 VAL B CA 1
ATOM 920 C C . VAL A 1 124 ? 25.535 -7.966 35.701 1.00 24.19 124 VAL B C 1
ATOM 921 O O . VAL A 1 124 ? 24.452 -8.279 36.216 1.00 24.09 124 VAL B O 1
ATOM 925 N N . GLN A 1 125 ? 26.328 -8.858 35.124 1.00 22.03 125 GLN B N 1
ATOM 926 C CA . GLN A 1 125 ? 25.944 -10.251 34.997 1.00 25.88 125 GLN B CA 1
ATOM 927 C C . GLN A 1 125 ? 25.729 -10.871 36.377 1.00 26.06 125 GLN B C 1
ATOM 928 O O . GLN A 1 125 ? 26.605 -10.796 37.245 1.00 27.68 125 GLN B O 1
ATOM 934 N N . GLY A 1 126 ? 24.563 -11.484 36.579 1.00 21.91 126 GLY B N 1
ATOM 935 C CA . GLY A 1 126 ? 24.206 -12.075 37.850 1.00 19.76 126 GLY B CA 1
ATOM 936 C C . GLY A 1 126 ? 24.016 -11.101 38.984 1.00 25.84 126 GLY B C 1
ATOM 937 O O . GLY A 1 126 ? 23.923 -11.535 40.137 1.00 34.64 126 GLY B O 1
ATOM 938 N N . ARG A 1 127 ? 23.987 -9.800 38.715 1.00 19.00 127 ARG B N 1
ATOM 939 C CA . ARG A 1 127 ? 23.848 -8.823 39.781 1.00 23.91 127 ARG B CA 1
ATOM 940 C C . ARG A 1 127 ? 22.412 -8.314 39.850 1.00 17.71 127 ARG B C 1
ATOM 941 O O . ARG A 1 127 ? 21.686 -8.304 38.855 1.00 21.28 127 ARG B O 1
ATOM 949 N N . THR A 1 128 ? 21.994 -7.929 41.048 1.00 20.12 128 THR B N 1
ATOM 950 C CA . THR A 1 128 ? 20.717 -7.270 41.248 1.00 18.53 128 THR B CA 1
ATOM 951 C C . THR A 1 128 ? 20.970 -5.780 41.411 1.00 20.27 128 THR B C 1
ATOM 952 O O . THR A 1 128 ? 21.829 -5.377 42.210 1.00 19.28 128 THR B O 1
ATOM 956 N N . LEU A 1 129 ? 20.249 -4.972 40.632 1.00 20.11 129 LEU B N 1
ATOM 957 C CA . LEU A 1 129 ? 20.390 -3.526 40.722 1.00 18.71 129 LEU B CA 1
ATOM 958 C C . LEU A 1 129 ? 19.151 -2.857 40.155 1.00 11.79 129 LEU B C 1
ATOM 959 O O . LEU A 1 129 ? 18.360 -3.470 39.436 1.00 15.34 129 LEU B O 1
ATOM 964 N N . THR A 1 130 ? 18.977 -1.603 40.533 1.00 14.19 130 THR B N 1
ATOM 965 C CA . THR A 1 130 ? 17.962 -0.733 39.994 1.00 18.82 130 THR B CA 1
ATOM 966 C C . THR A 1 130 ? 18.656 0.352 39.183 1.00 13.05 130 THR B C 1
ATOM 967 O O . THR A 1 130 ? 19.889 0.387 39.067 1.00 14.92 130 THR B O 1
ATOM 971 N N . SER A 1 131 ? 17.848 1.246 38.631 1.00 19.73 131 SER B N 1
ATOM 972 C CA . SER A 1 131 ? 18.293 2.269 37.696 1.00 16.31 131 SER B CA 1
ATOM 973 C C . SER A 1 131 ? 17.066 3.073 37.292 1.00 14.72 131 SER B C 1
ATOM 974 O O . SER A 1 131 ? 15.926 2.736 37.636 1.00 16.51 131 SER B O 1
ATOM 977 N N . TRP A 1 132 ? 17.310 4.125 36.520 1.00 15.78 132 TRP B N 1
ATOM 978 C CA . TRP A 1 132 ? 16.204 4.766 35.832 1.00 16.26 132 TRP B CA 1
ATOM 979 C C . TRP A 1 132 ? 15.520 3.708 34.967 1.00 19.52 132 TRP B C 1
ATOM 980 O O . TRP A 1 132 ? 16.202 2.886 34.344 1.00 19.17 132 TRP B O 1
ATOM 991 N N . PRO A 1 133 ? 14.186 3.651 34.948 1.00 16.84 133 PRO B N 1
ATOM 992 C CA . PRO A 1 133 ? 13.509 2.527 34.271 1.00 17.30 133 PRO B CA 1
ATOM 993 C C . PRO A 1 133 ? 13.884 2.327 32.814 1.00 19.18 133 PRO B C 1
ATOM 994 O O . PRO A 1 133 ? 13.706 1.215 32.298 1.00 18.32 133 PRO B O 1
ATOM 998 N N . SER A 1 134 ? 14.401 3.354 32.134 1.00 16.25 134 SER B N 1
ATOM 999 C CA . SER A 1 134 ? 14.722 3.212 30.721 1.00 22.33 134 SER B CA 1
ATOM 1000 C C . SER A 1 134 ? 15.825 2.190 30.479 1.00 18.70 134 SER B C 1
ATOM 1001 O O . SER A 1 134 ? 15.920 1.657 29.370 1.00 20.89 134 SER B O 1
ATOM 1004 N N . LEU A 1 135 ? 16.654 1.901 31.483 1.00 18.78 135 LEU B N 1
ATOM 1005 C CA . LEU A 1 135 ? 17.729 0.930 31.352 1.00 15.06 135 LEU B CA 1
ATOM 1006 C C . LEU A 1 135 ? 17.297 -0.482 31.722 1.00 14.28 135 LEU B C 1
ATOM 1007 O O . LEU A 1 135 ? 18.106 -1.409 31.594 1.00 17.47 135 LEU B O 1
ATOM 1012 N N . LYS A 1 136 ? 16.057 -0.661 32.197 1.00 13.36 136 LYS B N 1
ATOM 1013 C CA . LYS A 1 136 ? 15.584 -1.970 32.640 1.00 15.82 136 LYS B CA 1
ATOM 1014 C C . LYS A 1 136 ? 15.922 -3.074 31.655 1.00 14.31 136 LYS B C 1
ATOM 1015 O O . LYS A 1 136 ? 16.432 -4.132 32.040 1.00 17.44 136 LYS B O 1
ATOM 1021 N N . ASP A 1 137 ? 15.598 -2.860 30.378 1.00 15.92 137 ASP B N 1
ATOM 1022 C CA . ASP A 1 137 ? 15.794 -3.904 29.382 1.00 18.08 137 ASP B CA 1
ATOM 1023 C C . ASP A 1 137 ? 17.276 -4.158 29.126 1.00 17.60 137 ASP B C 1
ATOM 1024 O O . ASP A 1 137 ? 17.689 -5.306 28.940 1.00 19.58 137 ASP B O 1
ATOM 1029 N N . ASP A 1 138 ? 18.092 -3.101 29.119 1.00 17.85 138 ASP B N 1
ATOM 1030 C CA . ASP A 1 138 ? 19.528 -3.278 28.930 1.00 17.07 138 ASP B CA 1
ATOM 1031 C C . ASP A 1 138 ? 20.150 -4.057 30.090 1.00 17.51 138 ASP B C 1
ATOM 1032 O O . ASP A 1 138 ? 21.007 -4.921 29.880 1.00 16.10 138 ASP B O 1
ATOM 1037 N N . ILE A 1 139 ? 19.725 -3.772 31.321 1.00 15.04 139 ILE B N 1
ATOM 1038 C CA . ILE A 1 139 ? 20.257 -4.480 32.487 1.00 16.73 139 ILE B CA 1
ATOM 1039 C C . ILE A 1 139 ? 19.840 -5.948 32.456 1.00 14.98 139 ILE B C 1
ATOM 1040 O O . ILE A 1 139 ? 20.673 -6.853 32.616 1.00 18.48 139 ILE B O 1
ATOM 1045 N N . ASN A 1 140 ? 18.553 -6.209 32.181 1.00 14.99 140 ASN B N 1
ATOM 1046 C CA . ASN A 1 140 ? 18.105 -7.596 32.101 1.00 17.75 140 ASN B CA 1
ATOM 1047 C C . ASN A 1 140 ? 18.754 -8.327 30.928 1.00 18.49 140 ASN B C 1
ATOM 1048 O O . ASN A 1 140 ? 19.164 -9.486 31.064 1.00 19.90 140 ASN B O 1
ATOM 1053 N N . ASN A 1 141 ? 18.884 -7.664 29.775 1.00 19.19 141 ASN B N 1
ATOM 1054 C CA . ASN A 1 141 ? 19.446 -8.348 28.614 1.00 18.18 141 ASN B CA 1
ATOM 1055 C C . ASN A 1 141 ? 20.906 -8.700 28.837 1.00 17.79 141 ASN B C 1
ATOM 1056 O O . ASN A 1 141 ? 21.414 -9.666 28.254 1.00 19.31 141 ASN B O 1
ATOM 1061 N N . ALA A 1 142 ? 21.581 -7.943 29.691 1.00 17.34 142 ALA B N 1
ATOM 1062 C CA . ALA A 1 142 ? 22.977 -8.177 30.006 1.00 19.63 142 ALA B CA 1
ATOM 1063 C C . ALA A 1 142 ? 23.153 -9.184 31.135 1.00 17.37 142 ALA B C 1
ATOM 1064 O O . ALA A 1 142 ? 24.254 -9.290 31.687 1.00 19.61 142 ALA B O 1
ATOM 1066 N N . GLY A 1 143 ? 22.095 -9.911 31.498 1.00 21.42 143 GLY B N 1
ATOM 1067 C CA . GLY A 1 143 ? 22.178 -10.919 32.526 1.00 25.57 143 GLY B CA 1
ATOM 1068 C C . GLY A 1 143 ? 21.969 -10.412 33.933 1.00 19.13 143 GLY B C 1
ATOM 1069 O O . GLY A 1 143 ? 22.119 -11.193 34.882 1.00 24.93 143 GLY B O 1
ATOM 1070 N N . GLY A 1 144 ? 21.670 -9.128 34.108 1.00 17.65 144 GLY B N 1
ATOM 1071 C CA . GLY A 1 144 ? 21.318 -8.622 35.412 1.00 23.41 144 GLY B CA 1
ATOM 1072 C C . GLY A 1 144 ? 19.894 -8.967 35.783 1.00 21.40 144 GLY B C 1
ATOM 1073 O O . GLY A 1 144 ? 19.109 -9.456 34.964 1.00 21.58 144 GLY B O 1
ATOM 1074 N N . HIS A 1 145 ? 19.575 -8.715 37.049 1.00 18.86 145 HIS B N 1
ATOM 1075 C CA . HIS A 1 145 ? 18.222 -8.842 37.574 1.00 20.42 145 HIS B CA 1
ATOM 1076 C C . HIS A 1 145 ? 17.806 -7.421 37.936 1.00 18.37 145 HIS B C 1
ATOM 1077 O O . HIS A 1 145 ? 18.228 -6.888 38.963 1.00 20.36 145 HIS B O 1
ATOM 1084 N N . TRP A 1 146 ? 16.998 -6.788 37.094 1.00 15.97 146 TRP B N 1
ATOM 1085 C CA . TRP A 1 146 ? 16.562 -5.428 37.379 1.00 16.93 146 TRP B CA 1
ATOM 1086 C C . TRP A 1 146 ? 15.442 -5.431 38.410 1.00 18.68 146 TRP B C 1
ATOM 1087 O O . TRP A 1 146 ? 14.481 -6.197 38.292 1.00 17.45 146 TRP B O 1
ATOM 1098 N N . VAL A 1 147 ? 15.568 -4.572 39.426 1.00 15.24 147 VAL B N 1
ATOM 1099 C CA . VAL A 1 147 ? 14.539 -4.412 40.440 1.00 15.98 147 VAL B CA 1
ATOM 1100 C C . VAL A 1 147 ? 14.161 -2.939 40.532 1.00 13.90 147 VAL B C 1
ATOM 1101 O O . VAL A 1 147 ? 14.929 -2.051 40.159 1.00 13.82 147 VAL B O 1
ATOM 1105 N N . ASP A 1 148 ? 12.970 -2.687 41.065 1.00 13.86 148 ASP B N 1
ATOM 1106 C CA . ASP A 1 148 ? 12.450 -1.332 41.268 1.00 14.93 148 ASP B CA 1
ATOM 1107 C C . ASP A 1 148 ? 12.523 -1.032 42.768 1.00 12.19 148 ASP B C 1
ATOM 1108 O O . ASP A 1 148 ? 11.588 -1.320 43.513 1.00 16.58 148 ASP B O 1
ATOM 1113 N N . GLN A 1 149 ? 13.660 -0.470 43.205 1.00 11.91 149 GLN B N 1
ATOM 1114 C CA . GLN A 1 149 ? 13.834 -0.095 44.600 1.00 16.40 149 GLN B CA 1
ATOM 1115 C C . GLN A 1 149 ? 14.419 1.305 44.700 1.00 16.21 149 GLN B C 1
ATOM 1116 O O . GLN A 1 149 ? 15.145 1.760 43.811 1.00 15.79 149 GLN B O 1
ATOM 1122 N N . GLU A 1 150 ? 14.124 1.978 45.821 1.00 16.46 150 GLU B N 1
ATOM 1123 C CA . GLU A 1 150 ? 14.745 3.273 46.076 1.00 14.93 150 GLU B CA 1
ATOM 1124 C C . GLU A 1 150 ? 16.264 3.139 46.162 1.00 17.86 150 GLU B C 1
ATOM 1125 O O . GLU A 1 150 ? 17.010 3.946 45.592 1.00 16.73 150 GLU B O 1
ATOM 1131 N N . VAL A 1 151 ? 16.735 2.122 46.881 1.00 13.98 151 VAL B N 1
ATOM 1132 C CA . VAL A 1 151 ? 18.146 1.748 46.919 1.00 12.60 151 VAL B CA 1
ATOM 1133 C C . VAL A 1 151 ? 18.225 0.230 46.921 1.00 18.67 151 VAL B C 1
ATOM 1134 O O . VAL A 1 151 ? 17.790 -0.415 47.878 1.00 16.57 151 VAL B O 1
ATOM 1138 N N . ALA A 1 152 ? 18.805 -0.343 45.875 1.00 13.60 152 ALA B N 1
ATOM 1139 C CA . ALA A 1 152 ? 19.081 -1.767 45.840 1.00 9.58 152 ALA B CA 1
ATOM 1140 C C . ALA A 1 152 ? 20.535 -1.987 46.208 1.00 16.76 152 ALA B C 1
ATOM 1141 O O . ALA A 1 152 ? 21.384 -1.134 45.957 1.00 14.52 152 ALA B O 1
ATOM 1143 N N . VAL A 1 153 ? 20.806 -3.137 46.810 1.00 14.74 153 VAL B N 1
ATOM 1144 C CA . VAL A 1 153 ? 22.150 -3.526 47.221 1.00 14.80 153 VAL B CA 1
ATOM 1145 C C . VAL A 1 153 ? 22.367 -4.978 46.838 1.00 15.54 153 VAL B C 1
ATOM 1146 O O . VAL A 1 153 ? 21.519 -5.837 47.118 1.00 19.92 153 VAL B O 1
ATOM 1150 N N . ASP A 1 154 ? 23.499 -5.250 46.189 1.00 13.18 154 ASP B N 1
ATOM 1151 C CA . ASP A 1 154 ? 23.915 -6.613 45.880 1.00 14.27 154 ASP B CA 1
ATOM 1152 C C . ASP A 1 154 ? 25.390 -6.676 46.242 1.00 17.42 154 ASP B C 1
ATOM 1153 O O . ASP A 1 154 ? 26.248 -6.243 45.470 1.00 17.28 154 ASP B O 1
ATOM 1158 N N . GLY A 1 155 ? 25.668 -7.190 47.432 1.00 15.65 155 GLY B N 1
ATOM 1159 C CA . GLY A 1 155 ? 27.019 -7.135 47.940 1.00 16.84 155 GLY B CA 1
ATOM 1160 C C . GLY A 1 155 ? 27.429 -5.703 48.208 1.00 22.91 155 GLY B C 1
ATOM 1161 O O . GLY A 1 155 ? 26.877 -5.043 49.089 1.00 17.77 155 GLY B O 1
ATOM 1162 N N . LYS A 1 156 ? 28.410 -5.202 47.464 1.00 17.58 156 LYS B N 1
ATOM 1163 C CA . LYS A 1 156 ? 28.824 -3.810 47.591 1.00 15.33 156 LYS B CA 1
ATOM 1164 C C . LYS A 1 156 ? 28.375 -2.945 46.415 1.00 16.97 156 LYS B C 1
ATOM 1165 O O . LYS A 1 156 ? 28.817 -1.798 46.289 1.00 15.51 156 LYS B O 1
ATOM 1171 N N . LEU A 1 157 ? 27.497 -3.464 45.564 1.00 15.40 157 LEU B N 1
ATOM 1172 C CA . LEU A 1 157 ? 26.914 -2.689 44.472 1.00 17.82 157 LEU B CA 1
ATOM 1173 C C . LEU A 1 157 ? 25.644 -2.019 44.989 1.00 10.06 157 LEU B C 1
ATOM 1174 O O . LEU A 1 157 ? 24.674 -2.697 45.322 1.00 16.10 157 LEU B O 1
ATOM 1179 N N . VAL A 1 158 ? 25.655 -0.689 45.057 1.00 13.49 158 VAL B N 1
ATOM 1180 C CA . VAL A 1 158 ? 24.553 0.095 45.607 1.00 16.87 158 VAL B CA 1
ATOM 1181 C C . VAL A 1 158 ? 23.967 0.911 44.465 1.00 16.70 158 VAL B C 1
ATOM 1182 O O . VAL A 1 158 ? 24.698 1.658 43.805 1.00 16.03 158 VAL B O 1
ATOM 1186 N N . SER A 1 159 ? 22.652 0.783 44.232 1.00 13.83 159 SER B N 1
ATOM 1187 C CA . SER A 1 159 ? 22.056 1.403 43.053 1.00 15.74 159 SER B CA 1
ATOM 1188 C C . SER A 1 159 ? 20.732 2.089 43.380 1.00 14.87 159 SER B C 1
ATOM 1189 O O . SER A 1 159 ? 19.946 1.597 44.196 1.00 17.32 159 SER B O 1
ATOM 1192 N N . SER A 1 160 ? 20.501 3.232 42.738 1.00 14.18 160 SER B N 1
ATOM 1193 C CA . SER A 1 160 ? 19.274 3.998 42.922 1.00 16.97 160 SER B CA 1
ATOM 1194 C C . SER A 1 160 ? 18.762 4.394 41.543 1.00 13.78 160 SER B C 1
ATOM 1195 O O . SER A 1 160 ? 19.422 4.170 40.526 1.00 13.15 160 SER B O 1
ATOM 1198 N N . ARG A 1 161 ? 17.570 4.983 41.502 1.00 17.08 161 ARG B N 1
ATOM 1199 C CA . ARG A 1 161 ? 16.877 5.190 40.237 1.00 16.14 161 ARG B CA 1
ATOM 1200 C C . ARG A 1 161 ? 16.871 6.623 39.744 1.00 14.46 161 ARG B C 1
ATOM 1201 O O . ARG A 1 161 ? 16.733 6.828 38.537 1.00 16.75 161 ARG B O 1
ATOM 1209 N N . LYS A 1 162 ? 16.897 7.612 40.628 1.00 18.51 162 LYS B N 1
ATOM 1210 C CA . LYS A 1 162 ? 16.543 8.975 40.245 1.00 17.66 162 LYS B CA 1
ATOM 1211 C C . LYS A 1 162 ? 16.983 9.922 41.354 1.00 21.57 162 LYS B C 1
ATOM 1212 O O . LYS A 1 162 ? 17.241 9.483 42.480 1.00 15.99 162 LYS B O 1
ATOM 1218 N N . PRO A 1 163 ? 17.039 11.227 41.068 1.00 21.98 163 PRO B N 1
ATOM 1219 C CA . PRO A 1 163 ? 17.494 12.183 42.093 1.00 22.66 163 PRO B CA 1
ATOM 1220 C C . PRO A 1 163 ? 16.700 12.153 43.391 1.00 19.28 163 PRO B C 1
ATOM 1221 O O . PRO A 1 163 ? 17.276 12.409 44.454 1.00 19.42 163 PRO B O 1
ATOM 1225 N N . GLU A 1 164 ? 15.392 11.866 43.360 1.00 19.37 164 GLU B N 1
ATOM 1226 C CA . GLU A 1 164 ? 14.649 11.798 44.622 1.00 19.10 164 GLU B CA 1
ATOM 1227 C C . GLU A 1 164 ? 15.133 10.671 45.528 1.00 19.05 164 GLU B C 1
ATOM 1228 O O . GLU A 1 164 ? 14.909 10.727 46.745 1.00 17.95 164 GLU B O 1
ATOM 1234 N N . ASP A 1 165 ? 15.775 9.646 44.966 1.00 15.43 165 ASP B N 1
ATOM 1235 C CA . ASP A 1 165 ? 16.347 8.568 45.768 1.00 15.97 165 ASP B CA 1
ATOM 1236 C C . ASP A 1 165 ? 17.646 8.954 46.480 1.00 16.58 165 ASP B C 1
ATOM 1237 O O . ASP A 1 165 ? 18.123 8.157 47.294 1.00 17.65 165 ASP B O 1
ATOM 1242 N N . ILE A 1 166 ? 18.226 10.128 46.186 1.00 16.02 166 ILE B N 1
ATOM 1243 C CA . ILE A 1 166 ? 19.575 10.448 46.676 1.00 15.22 166 ILE B CA 1
ATOM 1244 C C . ILE A 1 166 ? 19.724 10.361 48.194 1.00 13.69 166 ILE B C 1
ATOM 1245 O O . ILE A 1 166 ? 20.702 9.755 48.660 1.00 15.06 166 ILE B O 1
ATOM 1250 N N . PRO A 1 167 ? 18.847 10.956 49.008 1.00 13.49 167 PRO B N 1
ATOM 1251 C CA . PRO A 1 167 ? 19.036 10.817 50.461 1.00 14.03 167 PRO B CA 1
ATOM 1252 C C . PRO A 1 167 ? 19.204 9.372 50.907 1.00 16.81 167 PRO B C 1
ATOM 1253 O O . PRO A 1 167 ? 20.129 9.054 51.671 1.00 15.00 167 PRO B O 1
ATOM 1257 N N . ALA A 1 168 ? 18.346 8.476 50.415 1.00 15.55 168 ALA B N 1
ATOM 1258 C CA . ALA A 1 168 ? 18.443 7.069 50.785 1.00 15.70 168 ALA B CA 1
ATOM 1259 C C . ALA A 1 168 ? 19.666 6.420 50.164 1.00 17.80 168 ALA B C 1
ATOM 1260 O O . ALA A 1 168 ? 20.298 5.557 50.780 1.00 15.01 168 ALA B O 1
ATOM 1262 N N . PHE A 1 169 ? 19.978 6.797 48.921 1.00 15.71 169 PHE B N 1
ATOM 1263 C CA . PHE A 1 169 ? 21.204 6.365 48.254 1.00 15.18 169 PHE B CA 1
ATOM 1264 C C . PHE A 1 169 ? 22.434 6.742 49.066 1.00 15.24 169 PHE B C 1
ATOM 1265 O O . PHE A 1 169 ? 23.321 5.906 49.300 1.00 17.09 169 PHE B O 1
ATOM 1273 N N . ASN A 1 170 ? 22.495 7.999 49.517 1.00 15.25 170 ASN B N 1
ATOM 1274 C CA . ASN A 1 170 ? 23.615 8.438 50.355 1.00 14.85 170 ASN B CA 1
ATOM 1275 C C . ASN A 1 170 ? 23.698 7.613 51.636 1.00 17.27 170 ASN B C 1
ATOM 1276 O O . ASN A 1 170 ? 24.767 7.120 52.003 1.00 17.78 170 ASN B O 1
ATOM 1281 N N . ARG A 1 171 ? 22.570 7.435 52.321 1.00 15.76 171 ARG B N 1
ATOM 1282 C CA . ARG A 1 171 ? 22.613 6.732 53.601 1.00 15.15 171 ARG B CA 1
ATOM 1283 C C . ARG A 1 171 ? 23.078 5.293 53.430 1.00 18.12 171 ARG B C 1
ATOM 1284 O O . ARG A 1 171 ? 23.872 4.789 54.237 1.00 18.85 171 ARG B O 1
ATOM 1292 N N . ARG A 1 172 ? 22.635 4.634 52.353 1.00 16.10 172 ARG B N 1
ATOM 1293 C CA . ARG A 1 172 ? 23.030 3.252 52.118 1.00 14.98 172 ARG B CA 1
ATOM 1294 C C . ARG A 1 172 ? 24.494 3.159 51.733 1.00 15.42 172 ARG B C 1
ATOM 1295 O O . ARG A 1 172 ? 25.200 2.265 52.203 1.00 16.62 172 ARG B O 1
ATOM 1303 N N . PHE A 1 173 ? 24.944 4.045 50.842 1.00 17.38 173 PHE B N 1
ATOM 1304 C CA . PHE A 1 173 ? 26.347 4.080 50.449 1.00 12.83 173 PHE B CA 1
ATOM 1305 C C . PHE A 1 173 ? 27.252 4.221 51.663 1.00 18.16 173 PHE B C 1
ATOM 1306 O O . PHE A 1 173 ? 28.258 3.511 51.786 1.00 16.98 173 PHE B O 1
ATOM 1314 N N . ILE A 1 174 ? 26.912 5.135 52.571 1.00 16.14 174 ILE B N 1
ATOM 1315 C CA . ILE A 1 174 ? 27.737 5.326 53.763 1.00 14.40 174 ILE B CA 1
ATOM 1316 C C . ILE A 1 174 ? 27.845 4.028 54.553 1.00 17.37 174 ILE B C 1
ATOM 1317 O O . ILE A 1 174 ? 28.939 3.621 54.956 1.00 15.86 174 ILE B O 1
ATOM 1322 N N . GLU A 1 175 ? 26.725 3.319 54.712 1.00 15.98 175 GLU B N 1
ATOM 1323 C CA . GLU A 1 175 ? 26.719 2.047 55.439 1.00 14.37 175 GLU B CA 1
ATOM 1324 C C . GLU A 1 175 ? 27.609 1.018 54.770 1.00 11.34 175 GLU B C 1
ATOM 1325 O O . GLU A 1 175 ? 28.404 0.333 55.434 1.00 16.00 175 GLU B O 1
ATOM 1331 N N . ILE A 1 176 ? 27.470 0.873 53.448 1.00 13.46 176 ILE B N 1
ATOM 1332 C CA . ILE A 1 176 ? 28.240 -0.120 52.713 1.00 16.24 176 ILE B CA 1
ATOM 1333 C C . ILE A 1 176 ? 29.722 0.237 52.727 1.00 16.17 176 ILE B C 1
ATOM 1334 O O . ILE A 1 176 ? 30.582 -0.643 52.838 1.00 18.75 176 ILE B O 1
ATOM 1339 N N . LEU A 1 177 ? 30.041 1.530 52.625 1.00 12.40 177 LEU B N 1
ATOM 1340 C CA . LEU A 1 177 ? 31.437 1.962 52.617 1.00 16.39 177 LEU B CA 1
ATOM 1341 C C . LEU A 1 177 ? 32.113 1.648 53.940 1.00 14.41 177 LEU B C 1
ATOM 1342 O O . LEU A 1 177 ? 33.270 1.214 53.966 1.00 16.66 177 LEU B O 1
ATOM 1347 N N . ALA A 1 178 ? 31.407 1.876 55.052 1.00 15.10 178 ALA B N 1
ATOM 1348 C CA . ALA A 1 178 ? 31.976 1.601 56.367 1.00 16.59 178 ALA B CA 1
ATOM 1349 C C . ALA A 1 178 ? 32.211 0.111 56.573 1.00 16.11 178 ALA B C 1
ATOM 1350 O O . ALA A 1 178 ? 33.253 -0.288 57.098 1.00 15.86 178 ALA B O 1
ATOM 1352 N N A GLY A 1 179 ? 31.261 -0.729 56.166 0.50 18.98 179 GLY B N 1
ATOM 1353 N N B GLY A 1 179 ? 31.253 -0.726 56.180 0.50 19.01 179 GLY B N 1
ATOM 1354 C CA A GLY A 1 179 ? 31.380 -2.168 56.342 0.50 16.73 179 GLY B CA 1
ATOM 1355 C CA B GLY A 1 179 ? 31.349 -2.160 56.390 0.50 16.72 179 GLY B CA 1
ATOM 1356 C C A GLY A 1 179 ? 31.239 -2.644 57.779 0.50 17.92 179 GLY B C 1
ATOM 1357 C C B GLY A 1 179 ? 31.227 -2.585 57.846 0.50 17.93 179 GLY B C 1
ATOM 1358 O O A GLY A 1 179 ? 31.389 -3.832 58.070 0.50 14.16 179 GLY B O 1
ATOM 1359 O O B GLY A 1 179 ? 30.762 -1.821 58.697 0.50 12.04 179 GLY B O 1
ATOM 1360 N N . THR B 1 2 ? 15.157 8.373 -11.738 1.00 41.20 2 THR X N 1
ATOM 1361 C CA . THR B 1 2 ? 15.165 8.583 -10.295 1.00 31.60 2 THR X CA 1
ATOM 1362 C C . THR B 1 2 ? 13.919 7.954 -9.670 1.00 26.94 2 THR X C 1
ATOM 1363 O O . THR B 1 2 ? 12.803 8.178 -10.138 1.00 27.29 2 THR X O 1
ATOM 1367 N N . GLN B 1 3 ? 14.128 7.166 -8.617 1.00 20.11 3 GLN X N 1
ATOM 1368 C CA . G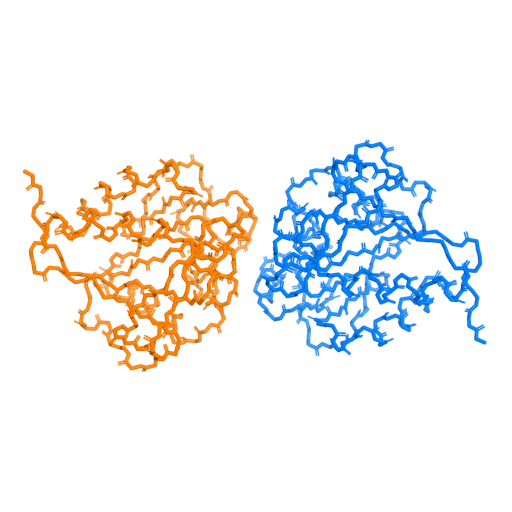LN B 1 3 ? 13.049 6.404 -8.005 1.00 24.57 3 GLN X CA 1
ATOM 1369 C C . GLN B 1 3 ? 11.978 7.341 -7.469 1.00 21.43 3 GLN X C 1
ATOM 1370 O O . GLN B 1 3 ? 12.274 8.272 -6.712 1.00 22.92 3 GLN X O 1
ATOM 1376 N N . SER B 1 4 ? 10.728 7.084 -7.837 1.00 18.36 4 SER X N 1
ATOM 1377 C CA . SER B 1 4 ? 9.605 7.834 -7.287 1.00 18.63 4 SER X CA 1
ATOM 1378 C C . SER B 1 4 ? 9.022 7.089 -6.094 1.00 16.94 4 SER X C 1
ATOM 1379 O O . SER B 1 4 ? 8.820 5.872 -6.152 1.00 17.27 4 SER X O 1
ATOM 1382 N N . LEU B 1 5 ? 8.760 7.821 -5.009 1.00 15.75 5 LEU X N 1
ATOM 1383 C CA . LEU B 1 5 ? 7.995 7.291 -3.894 1.00 18.12 5 LEU X CA 1
ATOM 1384 C C . LEU B 1 5 ? 6.610 7.918 -3.817 1.00 17.69 5 LEU X C 1
ATOM 1385 O O . LEU B 1 5 ? 6.021 7.958 -2.736 1.00 17.85 5 LEU X O 1
ATOM 1390 N N . HIS B 1 6 ? 6.081 8.434 -4.932 1.00 15.01 6 HIS X N 1
ATOM 1391 C CA . HIS B 1 6 ? 4.768 9.055 -4.860 1.00 15.59 6 HIS X CA 1
ATOM 1392 C C . HIS B 1 6 ? 3.769 8.056 -4.303 1.00 16.89 6 HIS X C 1
ATOM 1393 O O . HIS B 1 6 ? 3.788 6.871 -4.647 1.00 17.75 6 HIS X O 1
ATOM 1400 N N . GLY B 1 7 ? 2.915 8.541 -3.405 1.00 17.45 7 GLY X N 1
ATOM 1401 C CA . GLY B 1 7 ? 1.898 7.726 -2.789 1.00 15.42 7 GLY X CA 1
ATOM 1402 C C . GLY B 1 7 ? 2.330 7.058 -1.510 1.00 20.08 7 GLY X C 1
ATOM 1403 O O . GLY B 1 7 ? 1.469 6.554 -0.783 1.00 19.99 7 GLY X O 1
ATOM 1404 N N . LYS B 1 8 ? 3.636 7.110 -1.227 1.00 15.02 8 LYS X N 1
ATOM 1405 C CA . LYS B 1 8 ? 4.168 6.496 0.025 1.00 14.75 8 LYS X CA 1
ATOM 1406 C C . LYS B 1 8 ? 4.080 7.487 1.186 1.00 14.49 8 LYS X C 1
ATOM 1407 O O . LYS B 1 8 ? 4.273 8.654 0.965 1.00 16.54 8 LYS X O 1
ATOM 1413 N N . VAL B 1 9 ? 3.724 6.975 2.355 1.00 15.01 9 VAL X N 1
ATOM 1414 C CA . VAL B 1 9 ? 3.656 7.786 3.588 1.00 19.22 9 VAL X CA 1
ATOM 1415 C C . VAL B 1 9 ? 4.556 7.118 4.623 1.00 17.58 9 VAL X C 1
ATOM 1416 O O . VAL B 1 9 ? 4.419 5.939 4.840 1.00 19.40 9 VAL X O 1
ATOM 1420 N N . VAL B 1 10 ? 5.463 7.897 5.189 1.00 16.69 10 VAL X N 1
ATOM 1421 C CA . VAL B 1 10 ? 6.356 7.399 6.267 1.00 16.63 10 VAL X CA 1
ATOM 1422 C C . VAL B 1 10 ? 6.000 8.112 7.569 1.00 15.39 10 VAL X C 1
ATOM 1423 O O . VAL B 1 10 ? 5.795 9.303 7.533 1.00 16.98 10 VAL X O 1
ATOM 1427 N N . ALA B 1 11 ? 5.985 7.362 8.665 1.00 30.00 11 ALA X N 1
ATOM 1428 C CA . ALA B 1 11 ? 5.773 7.964 9.997 1.00 30.00 11 ALA X CA 1
ATOM 1429 C C . ALA B 1 11 ? 7.107 8.109 10.736 1.00 30.00 11 ALA X C 1
ATOM 1430 O O . ALA B 1 11 ? 7.772 7.108 10.917 1.00 30.00 11 ALA X O 1
ATOM 1432 N N . ALA B 1 12 ? 7.450 9.340 11.114 1.00 30.00 12 ALA X N 1
ATOM 1433 C CA . ALA B 1 12 ? 8.653 9.561 11.937 1.00 30.00 12 ALA X CA 1
ATOM 1434 C C . ALA B 1 12 ? 8.234 9.599 13.400 1.00 30.00 12 ALA X C 1
ATOM 1435 O O . ALA B 1 12 ? 7.382 10.364 13.742 1.00 30.00 12 ALA X O 1
ATOM 1437 N N . LEU B 1 13 ? 8.859 8.746 14.196 1.00 21.58 13 LEU X N 1
ATOM 1438 C CA . LEU B 1 13 ? 8.487 8.635 15.604 1.00 11.69 13 LEU X CA 1
ATOM 1439 C C . LEU B 1 13 ? 9.528 9.365 16.432 1.00 17.51 13 LEU X C 1
ATOM 1440 O O . LEU B 1 13 ? 10.692 8.954 16.463 1.00 16.17 13 LEU X O 1
ATOM 1445 N N . VAL B 1 14 ? 9.119 10.448 17.099 1.00 19.33 14 VAL X N 1
ATOM 1446 C CA . VAL B 1 14 ? 10.055 11.283 17.836 1.00 18.81 14 VAL X CA 1
ATOM 1447 C C . VAL B 1 14 ? 9.401 11.800 19.106 1.00 21.19 14 VAL X C 1
ATOM 1448 O O . VAL B 1 14 ? 8.187 12.017 19.164 1.00 17.96 14 VAL X O 1
ATOM 1452 N N . THR B 1 15 ? 10.229 11.972 20.127 1.00 19.61 15 THR X N 1
ATOM 1453 C CA . THR B 1 15 ? 9.931 12.746 21.323 1.00 17.83 15 THR X CA 1
ATOM 1454 C C . THR B 1 15 ? 10.979 13.846 21.448 1.00 18.04 15 THR X C 1
ATOM 1455 O O . THR B 1 15 ? 11.978 13.865 20.717 1.00 18.19 15 THR X O 1
ATOM 1459 N N . ASP B 1 16 ? 10.734 14.790 22.365 1.00 18.72 16 ASP X N 1
ATOM 1460 C CA . ASP B 1 16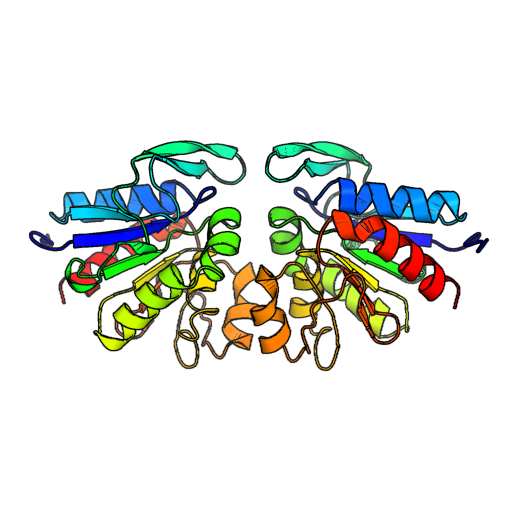 ? 11.664 15.898 22.542 1.00 18.74 16 ASP X CA 1
ATOM 1461 C C . ASP B 1 16 ? 13.073 15.367 22.743 1.00 17.88 16 ASP X C 1
ATOM 1462 O O . ASP B 1 16 ? 13.274 14.337 23.388 1.00 17.36 16 ASP X O 1
ATOM 1467 N N . GLY B 1 17 ? 14.040 16.070 22.164 1.00 17.97 17 GLY X N 1
ATOM 1468 C CA . GLY B 1 17 ? 15.425 15.642 22.200 1.00 18.47 17 GLY X CA 1
ATOM 1469 C C . GLY B 1 17 ? 15.862 14.768 21.050 1.00 17.98 17 GLY X C 1
ATOM 1470 O O . GLY B 1 17 ? 16.890 14.088 21.157 1.00 19.72 17 GLY X O 1
ATOM 1471 N N . PHE B 1 18 ? 15.116 14.752 19.949 1.00 17.98 18 PHE X N 1
ATOM 1472 C CA . PHE B 1 18 ? 15.543 13.984 18.788 1.00 18.14 18 PHE X CA 1
ATOM 1473 C C . PHE B 1 18 ? 16.600 14.743 17.994 1.00 17.10 18 PHE X C 1
ATOM 1474 O O . PHE B 1 18 ? 16.612 15.975 17.949 1.00 24.53 18 PHE X O 1
ATOM 1482 N N . GLU B 1 19 ? 17.493 13.987 17.363 1.00 18.98 19 GLU X N 1
ATOM 1483 C CA . GLU B 1 19 ? 18.565 14.614 16.555 1.00 23.37 19 GLU X CA 1
ATOM 1484 C C . GLU B 1 19 ? 17.884 15.220 15.347 1.00 18.13 19 GLU X C 1
ATOM 1485 O O . GLU B 1 19 ? 17.371 14.457 14.531 1.00 20.61 19 GLU X O 1
ATOM 1491 N N . GLN B 1 20 ? 17.961 16.529 15.224 1.00 16.11 20 GLN X N 1
ATOM 1492 C CA . GLN B 1 20 ? 17.137 17.212 14.235 1.00 17.31 20 GLN X CA 1
ATOM 1493 C C . GLN B 1 20 ? 17.441 16.741 12.824 1.00 20.72 20 GLN X C 1
ATOM 1494 O O . GLN B 1 20 ? 16.525 16.427 12.057 1.00 21.20 20 GLN X O 1
ATOM 1500 N N . VAL B 1 21 ? 18.712 16.658 12.462 1.00 16.57 21 VAL X N 1
ATOM 1501 C CA . VAL B 1 21 ? 19.085 16.283 11.067 1.00 21.14 21 VAL X CA 1
ATOM 1502 C C . VAL B 1 21 ? 18.678 14.840 10.787 1.00 20.04 21 VAL X C 1
ATOM 1503 O O . VAL B 1 21 ? 18.485 14.508 9.629 1.00 19.61 21 VAL X O 1
ATOM 1507 N N . GLU B 1 22 ? 18.570 14.026 11.832 1.00 16.26 22 GLU X N 1
ATOM 1508 C CA . GLU B 1 22 ? 18.180 12.591 11.674 1.00 16.02 22 GLU X CA 1
ATOM 1509 C C . GLU B 1 22 ? 16.704 12.511 11.295 1.00 19.36 22 GLU X C 1
ATOM 1510 O O . GLU B 1 22 ? 16.277 11.436 10.862 1.00 17.43 22 GLU X O 1
ATOM 1516 N N . LEU B 1 23 ? 15.967 13.609 11.469 1.00 15.08 23 LEU X N 1
ATOM 1517 C CA . LEU B 1 23 ? 14.593 13.699 10.932 1.00 18.29 23 LEU X CA 1
ATOM 1518 C C . LEU B 1 23 ? 14.600 14.512 9.636 1.00 19.02 23 LEU X C 1
ATOM 1519 O O . LEU B 1 23 ? 14.086 14.001 8.657 1.00 22.32 23 LEU X O 1
ATOM 1524 N N . THR B 1 24 ? 15.240 15.685 9.609 1.00 19.86 24 THR X N 1
ATOM 1525 C CA . THR B 1 24 ? 15.060 16.574 8.458 1.00 16.93 24 THR X CA 1
ATOM 1526 C C . THR B 1 24 ? 15.807 16.088 7.219 1.00 19.95 24 THR X C 1
ATOM 1527 O O . THR B 1 24 ? 15.340 16.299 6.092 1.00 19.54 24 THR X O 1
ATOM 1531 N N . GLY B 1 25 ? 16.958 15.452 7.386 1.00 20.10 25 GLY X N 1
ATOM 1532 C CA . GLY B 1 25 ? 17.654 14.907 6.246 1.00 17.85 25 GLY X CA 1
ATOM 1533 C C . GLY B 1 25 ? 16.843 13.841 5.543 1.00 19.00 25 GLY X C 1
ATOM 1534 O O . GLY B 1 25 ? 16.529 13.953 4.346 1.00 19.18 25 GLY X O 1
ATOM 1535 N N . PRO B 1 26 ? 16.496 12.770 6.260 1.00 17.20 26 PRO X N 1
ATOM 1536 C CA . PRO B 1 26 ? 15.642 11.742 5.638 1.00 18.86 26 PRO X CA 1
ATOM 1537 C C . PRO B 1 26 ? 14.300 12.270 5.177 1.00 19.98 26 PRO X C 1
ATOM 1538 O O . PRO B 1 26 ? 13.789 11.836 4.137 1.00 19.47 26 PRO X O 1
ATOM 1542 N N . LYS B 1 27 ? 13.717 13.203 5.925 1.00 16.58 27 LYS X N 1
ATOM 1543 C CA . LYS B 1 27 ? 12.429 13.767 5.533 1.00 18.40 27 LYS X CA 1
ATOM 1544 C C . LYS B 1 27 ? 12.523 14.464 4.188 1.00 19.31 27 LYS X C 1
ATOM 1545 O O . LYS B 1 27 ? 11.657 14.272 3.326 1.00 20.09 27 LYS X O 1
ATOM 1551 N N . LYS B 1 28 ? 13.568 15.275 3.986 1.00 19.07 28 LYS X N 1
ATOM 1552 C CA . LYS B 1 28 ? 13.709 15.983 2.718 1.00 21.43 28 LYS X CA 1
ATOM 1553 C C . LYS B 1 28 ? 13.993 15.025 1.566 1.00 25.04 28 LYS X C 1
ATOM 1554 O O . LYS B 1 28 ? 13.432 15.177 0.473 1.00 21.07 28 LYS X O 1
ATOM 1560 N N . ALA B 1 29 ? 14.873 14.044 1.776 1.00 30.00 29 ALA X N 1
ATOM 1561 C CA . ALA B 1 29 ? 15.142 13.073 0.717 1.00 30.00 29 ALA X CA 1
ATOM 1562 C C . ALA B 1 29 ? 13.878 12.317 0.329 1.00 30.00 29 ALA X C 1
ATOM 1563 O O . ALA B 1 29 ? 13.615 12.094 -0.857 1.00 30.00 29 ALA X O 1
ATOM 1565 N N . LEU B 1 30 ? 13.084 11.920 1.324 1.00 17.49 30 LEU X N 1
ATOM 1566 C CA . LEU B 1 30 ? 11.846 11.188 1.075 1.00 18.35 30 LEU X CA 1
ATOM 1567 C C . LEU B 1 30 ? 10.816 12.066 0.377 1.00 18.19 30 LEU X C 1
ATOM 1568 O O . LEU B 1 30 ? 10.169 11.632 -0.589 1.00 20.15 30 LEU X O 1
ATOM 1573 N N . GLU B 1 31 ? 10.669 13.313 0.830 1.00 19.30 31 GLU X N 1
ATOM 1574 C CA . GLU B 1 31 ? 9.762 14.243 0.164 1.00 19.63 31 GLU X CA 1
ATOM 1575 C C . GLU B 1 31 ? 10.225 14.558 -1.251 1.00 18.18 31 GLU X C 1
ATOM 1576 O O . GLU B 1 31 ? 9.394 14.667 -2.167 1.00 22.09 31 GLU X O 1
ATOM 1582 N N . ASP B 1 32 ? 11.540 14.724 -1.454 1.00 16.07 32 ASP X N 1
ATOM 1583 C CA . ASP B 1 32 ? 12.039 14.963 -2.813 1.00 22.95 32 ASP X CA 1
ATOM 1584 C C . ASP B 1 32 ? 11.650 13.842 -3.767 1.00 23.44 32 ASP X C 1
ATOM 1585 O O . ASP B 1 32 ? 11.418 14.089 -4.953 1.00 24.15 32 ASP X O 1
ATOM 1590 N N . ALA B 1 33 ? 11.619 12.604 -3.284 1.00 30.00 33 ALA X N 1
ATOM 1591 C CA . ALA B 1 33 ? 11.278 11.474 -4.133 1.00 30.00 33 ALA X CA 1
ATOM 1592 C C . ALA B 1 33 ? 9.780 11.315 -4.315 1.00 30.00 33 ALA X C 1
ATOM 1593 O O . ALA B 1 33 ? 9.347 10.383 -4.999 1.00 30.00 33 ALA X O 1
ATOM 1595 N N . GLY B 1 34 ? 8.989 12.184 -3.700 1.00 20.45 34 GLY X N 1
ATOM 1596 C CA . GLY B 1 34 ? 7.553 12.177 -3.868 1.00 21.26 34 GLY X CA 1
ATOM 1597 C C . GLY B 1 34 ? 6.744 11.622 -2.715 1.00 25.19 34 GLY X C 1
ATOM 1598 O O . GLY B 1 34 ? 5.518 11.532 -2.837 1.00 19.24 34 GLY X O 1
ATOM 1599 N N . ALA B 1 35 ? 7.371 11.254 -1.604 1.00 30.00 35 ALA X N 1
ATOM 1600 C CA . ALA B 1 35 ? 6.627 10.676 -0.498 1.00 30.00 35 ALA X CA 1
ATOM 1601 C C . ALA B 1 35 ? 6.063 11.770 0.403 1.00 30.00 35 ALA X C 1
ATOM 1602 O O . ALA B 1 35 ? 6.404 12.948 0.294 1.00 30.00 35 ALA X O 1
ATOM 1604 N N . THR B 1 36 ? 5.156 11.364 1.283 1.00 20.89 36 THR X N 1
ATOM 1605 C CA . THR B 1 36 ? 4.703 12.204 2.380 1.00 21.00 36 THR X CA 1
ATOM 1606 C C . THR B 1 36 ? 5.347 11.674 3.651 1.00 18.54 36 THR X C 1
ATOM 1607 O O . THR B 1 36 ? 5.524 10.463 3.803 1.00 17.26 36 THR X O 1
ATOM 1611 N N . VAL B 1 37 ? 5.736 12.582 4.541 1.00 25.75 37 VAL X N 1
ATOM 1612 C CA . VAL B 1 37 ? 6.259 12.233 5.857 1.00 15.33 37 VAL X CA 1
ATOM 1613 C C . VAL B 1 37 ? 5.428 12.965 6.889 1.00 18.37 37 VAL X C 1
ATOM 1614 O O . VAL B 1 37 ? 5.280 14.190 6.806 1.00 19.85 37 VAL X O 1
ATOM 1618 N N . ARG B 1 38 ? 4.881 12.218 7.852 1.00 20.74 38 ARG X N 1
ATOM 1619 C CA . ARG B 1 38 ? 4.195 12.780 9.006 1.00 19.74 38 ARG X CA 1
ATOM 1620 C C . ARG B 1 38 ? 5.048 12.571 10.244 1.00 18.75 38 ARG X C 1
ATOM 1621 O O . ARG B 1 38 ? 5.795 11.591 10.342 1.00 19.54 38 ARG X O 1
ATOM 1629 N N . ILE B 1 39 ? 4.901 13.481 11.206 1.00 21.02 39 ILE X N 1
ATOM 1630 C CA . ILE B 1 39 ? 5.632 13.441 12.470 1.00 18.52 39 ILE X CA 1
ATOM 1631 C C . ILE B 1 39 ? 4.670 13.013 13.563 1.00 17.87 39 ILE X C 1
ATOM 1632 O O . ILE B 1 39 ? 3.693 13.718 13.854 1.00 20.21 39 ILE X O 1
ATOM 1637 N N . LEU B 1 40 ? 4.951 11.873 14.182 1.00 19.11 40 LEU X N 1
ATOM 1638 C CA . LEU B 1 40 ? 4.173 11.380 15.305 1.00 19.21 40 LEU X CA 1
ATOM 1639 C C . LEU B 1 40 ? 4.996 11.526 16.576 1.00 17.09 40 LEU X C 1
ATOM 1640 O O . LEU B 1 40 ? 6.211 11.285 16.575 1.00 20.12 40 LEU X O 1
ATOM 1645 N N . SER B 1 41 ? 4.349 11.941 17.655 1.00 19.57 41 SER X N 1
ATOM 1646 C CA . SER B 1 41 ? 5.048 12.115 18.925 1.00 16.86 41 SER X CA 1
ATOM 1647 C C . SER B 1 41 ? 4.168 11.607 20.055 1.00 25.05 41 SER X C 1
ATOM 1648 O O . SER B 1 41 ? 3.042 11.142 19.837 1.00 23.76 41 SER X O 1
ATOM 1651 N N . ASP B 1 42 ? 4.690 11.670 21.281 1.00 22.72 42 ASP X N 1
ATOM 1652 C CA . ASP B 1 42 ? 3.909 11.168 22.402 1.00 21.27 42 ASP X CA 1
ATOM 1653 C C . ASP B 1 42 ? 2.774 12.126 22.751 1.00 25.93 42 ASP X C 1
ATOM 1654 O O . ASP B 1 42 ? 1.666 11.687 23.081 1.00 25.45 42 ASP X O 1
ATOM 1659 N N . LYS B 1 43 ? 3.020 13.432 22.632 1.00 24.19 43 LYS X N 1
ATOM 1660 C CA . LYS B 1 43 ? 2.045 14.470 22.929 1.00 28.68 43 LYS X CA 1
ATOM 1661 C C . LYS B 1 43 ? 1.774 15.309 21.686 1.00 25.44 43 LYS X C 1
ATOM 1662 O O . LYS B 1 43 ? 2.616 15.421 20.787 1.00 24.62 43 LYS X O 1
ATOM 1664 N N . ALA B 1 44 ? 0.587 15.907 21.646 1.00 30.00 44 ALA X N 1
ATOM 1665 C CA . ALA B 1 44 ? 0.226 16.782 20.546 1.00 30.00 44 ALA X CA 1
ATOM 1666 C C . ALA B 1 44 ? 0.856 18.157 20.727 1.00 30.00 44 ALA X C 1
ATOM 1667 O O . ALA B 1 44 ? 1.283 18.543 21.822 1.00 30.00 44 ALA X O 1
ATOM 1669 N N . GLY B 1 45 ? 0.892 18.905 19.632 1.00 26.81 45 GLY X N 1
ATOM 1670 C CA . GLY B 1 45 ? 1.462 20.232 19.639 1.00 22.86 45 GLY X CA 1
ATOM 1671 C C . GLY B 1 45 ? 2.723 20.297 18.810 1.00 20.91 45 GLY X C 1
ATOM 1672 O O . GLY B 1 45 ? 2.678 20.161 17.581 1.00 30.87 45 GLY X O 1
ATOM 1673 N N . GLU B 1 46 ? 3.852 20.507 19.472 1.00 28.06 46 GLU X N 1
ATOM 1674 C CA . GLU B 1 46 ? 5.142 20.587 18.816 1.00 23.07 46 GLU X CA 1
ATOM 1675 C C . GLU B 1 46 ? 6.122 19.680 19.543 1.00 22.23 46 GLU X C 1
ATOM 1676 O O . GLU B 1 46 ? 5.989 19.427 20.746 1.00 26.89 46 GLU X O 1
ATOM 1682 N N . VAL B 1 47 ? 7.098 19.172 18.798 1.00 20.87 47 VAL X N 1
ATOM 1683 C CA . VAL B 1 47 ? 8.145 18.323 19.349 1.00 20.80 47 VAL X CA 1
ATOM 1684 C C . VAL B 1 47 ? 9.490 18.964 19.024 1.00 21.60 47 VAL X C 1
ATOM 1685 O O . VAL B 1 47 ? 9.679 19.504 17.930 1.00 23.13 47 VAL X O 1
ATOM 1689 N N . ARG B 1 48 ? 10.412 18.951 19.987 1.00 22.01 48 ARG X N 1
ATOM 1690 C CA . ARG B 1 48 ? 11.644 19.727 19.877 1.00 18.61 48 ARG X CA 1
ATOM 1691 C C . ARG B 1 48 ? 12.813 18.881 19.385 1.00 23.24 48 ARG X C 1
ATOM 1692 O O . ARG B 1 48 ? 13.236 17.943 20.064 1.00 23.76 48 ARG X O 1
ATOM 1700 N N . GLY B 1 49 ? 13.355 19.239 18.227 1.00 21.65 49 GLY X N 1
ATOM 1701 C CA . GLY B 1 49 ? 14.595 18.642 17.786 1.00 18.24 49 GLY X CA 1
ATOM 1702 C C . GLY B 1 49 ? 15.811 19.339 18.363 1.00 24.32 49 GLY X C 1
ATOM 1703 O O . GLY B 1 49 ? 15.723 20.450 18.882 1.00 26.00 49 GLY X O 1
ATOM 1704 N N . TRP B 1 50 ? 16.956 18.659 18.262 1.00 23.39 50 TRP X N 1
ATOM 1705 C CA . TRP B 1 50 ? 18.214 19.126 18.826 1.00 18.02 50 TRP X CA 1
ATOM 1706 C C . TRP B 1 50 ? 19.315 18.957 17.794 1.00 25.66 50 TRP X C 1
ATOM 1707 O O . TRP B 1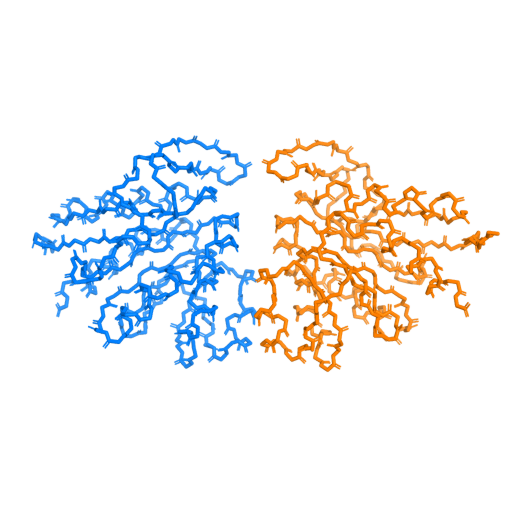 50 ? 19.281 18.032 16.977 1.00 20.38 50 TRP X O 1
ATOM 1718 N N . ASN B 1 51 ? 20.306 19.838 17.884 1.00 19.35 51 ASN X N 1
ATOM 1719 C CA . ASN B 1 51 ? 21.544 19.706 17.103 1.00 22.57 51 ASN X CA 1
ATOM 1720 C C . ASN B 1 51 ? 22.613 19.309 18.130 1.00 23.60 51 ASN X C 1
ATOM 1721 O O . ASN B 1 51 ? 23.087 20.180 18.839 1.00 22.58 51 ASN X O 1
ATOM 1726 N N . HIS B 1 52 ? 22.915 18.019 18.207 1.00 19.35 52 HIS X N 1
ATOM 1727 C CA . HIS B 1 52 ? 23.842 17.451 19.230 1.00 16.60 52 HIS X CA 1
ATOM 1728 C C . HIS B 1 52 ? 23.324 17.719 20.647 1.00 19.22 52 HIS X C 1
ATOM 1729 O O . HIS B 1 52 ? 22.302 17.171 21.008 1.00 25.32 52 HIS X O 1
ATOM 1736 N N . HIS B 1 53 ? 24.013 18.563 21.397 1.00 22.46 53 HIS X N 1
ATOM 1737 C CA . HIS B 1 53 ? 23.653 18.789 22.813 1.00 21.09 53 HIS X CA 1
ATOM 1738 C C . HIS B 1 53 ? 22.971 20.146 23.018 1.00 19.11 53 HIS X C 1
ATOM 1739 O O . HIS B 1 53 ? 22.913 20.593 24.157 1.00 29.66 53 HIS X O 1
ATOM 1746 N N . GLN B 1 54 ? 22.474 20.781 21.952 1.00 25.26 54 GLN X N 1
ATOM 1747 C CA . GLN B 1 54 ? 21.752 22.032 22.079 1.00 26.21 54 GLN X CA 1
ATOM 1748 C C . GLN B 1 54 ? 20.352 21.890 21.498 1.00 28.84 54 GLN X C 1
ATOM 1749 O O . GLN B 1 54 ? 20.184 21.288 20.428 1.00 22.83 54 GLN X O 1
ATOM 1755 N N . PRO B 1 55 ? 19.325 22.369 22.197 1.00 21.52 55 PRO X N 1
ATOM 1756 C CA . PRO B 1 55 ? 17.969 22.347 21.631 1.00 25.51 55 PRO X CA 1
ATOM 1757 C C . PRO B 1 55 ? 17.920 23.141 20.335 1.00 25.07 55 PRO X C 1
ATOM 1758 O O . PRO B 1 55 ? 18.562 24.184 20.194 1.00 25.96 55 PRO X O 1
ATOM 1762 N N . ALA B 1 56 ? 17.167 22.621 19.369 1.00 30.00 56 ALA X N 1
ATOM 1763 C CA . ALA B 1 56 ? 17.049 23.288 18.077 1.00 30.00 56 ALA X CA 1
ATOM 1764 C C . ALA B 1 56 ? 15.597 23.661 17.811 1.00 30.00 56 ALA X C 1
ATOM 1765 O O . ALA B 1 56 ? 14.925 24.185 18.697 1.00 30.00 56 ALA X O 1
ATOM 1767 N N . GLU B 1 57 ? 15.097 23.401 16.610 1.00 29.22 57 GLU X N 1
ATOM 1768 C CA . GLU B 1 57 ? 13.791 23.920 16.228 1.00 29.07 57 GLU X CA 1
ATOM 1769 C C . GLU B 1 57 ? 12.664 23.008 16.699 1.00 22.64 57 GLU X C 1
ATOM 1770 O O . GLU B 1 57 ? 12.857 21.820 16.976 1.00 26.67 57 GLU X O 1
ATOM 1776 N N . ALA B 1 58 ? 11.473 23.594 16.811 1.00 30.00 58 ALA X N 1
ATOM 1777 C CA . ALA B 1 58 ? 10.263 22.862 17.160 1.00 30.00 58 ALA X CA 1
ATOM 1778 C C . ALA B 1 58 ? 9.493 22.519 15.893 1.00 30.00 58 ALA X C 1
ATOM 1779 O O . ALA B 1 58 ? 9.383 23.342 14.982 1.00 30.00 58 ALA X O 1
ATOM 1781 N N . PHE B 1 59 ? 8.951 21.305 15.854 1.00 23.28 59 PHE X N 1
ATOM 1782 C CA . PHE B 1 59 ? 8.251 20.770 14.694 1.00 21.94 59 PHE X CA 1
ATOM 1783 C C . PHE B 1 59 ? 6.810 20.449 15.053 1.00 27.54 59 PHE X C 1
ATOM 1784 O O . PHE B 1 59 ? 6.526 19.948 16.143 1.00 23.85 59 PHE X O 1
ATOM 1792 N N . ARG B 1 60 ? 5.895 20.743 14.132 1.00 23.97 60 ARG X N 1
ATOM 1793 C CA . ARG B 1 60 ? 4.492 20.473 14.392 1.00 26.04 60 ARG X CA 1
ATOM 1794 C C . ARG B 1 60 ? 4.237 18.969 14.407 1.00 25.58 60 ARG X C 1
ATOM 1795 O O . ARG B 1 60 ? 4.656 18.241 13.498 1.00 28.20 60 ARG X O 1
ATOM 1803 N N . VAL B 1 61 ? 3.558 18.510 15.455 1.00 26.22 61 VAL X N 1
ATOM 1804 C CA . VAL B 1 61 ? 3.194 17.105 15.604 1.00 22.95 61 VAL X CA 1
ATOM 1805 C C . VAL B 1 61 ? 1.924 16.833 14.811 1.00 25.97 61 VAL X C 1
ATOM 1806 O O . VAL B 1 61 ? 0.868 17.406 15.094 1.00 26.16 61 VAL X O 1
ATOM 1810 N N . ASP B 1 62 ? 2.028 15.961 13.806 1.00 26.41 62 ASP X N 1
ATOM 1811 C CA . ASP B 1 62 ? 0.879 15.614 12.985 1.00 24.14 62 ASP X CA 1
ATOM 1812 C C . ASP B 1 62 ? -0.070 14.649 13.687 1.00 28.38 62 ASP X C 1
ATOM 1813 O O . ASP B 1 62 ? -1.261 14.633 13.366 1.00 27.97 62 ASP X O 1
ATOM 1818 N N . GLY B 1 63 ? 0.421 13.852 14.633 1.00 20.06 63 GLY X N 1
ATOM 1819 C CA . GLY B 1 63 ? -0.422 12.897 15.334 1.00 19.35 63 GLY X CA 1
ATOM 1820 C C . GLY B 1 63 ? 0.327 12.302 16.507 1.00 23.68 63 GLY X C 1
ATOM 1821 O O . GLY B 1 63 ? 1.546 12.431 16.621 1.00 18.52 63 GLY X O 1
ATOM 1822 N N . THR B 1 64 ? -0.413 11.626 17.373 1.00 21.06 64 THR X N 1
ATOM 1823 C CA . THR B 1 64 ? 0.188 10.980 18.532 1.00 21.31 64 THR X CA 1
ATOM 1824 C C . THR B 1 64 ? 0.333 9.484 18.297 1.00 26.47 64 THR X C 1
ATOM 1825 O O . THR B 1 64 ? -0.352 8.894 17.461 1.00 23.46 64 THR X O 1
ATOM 1829 N N . PHE B 1 65 ? 1.254 8.871 19.049 1.00 23.85 65 PHE X N 1
ATOM 1830 C CA . PHE B 1 65 ? 1.369 7.417 19.012 1.00 21.57 65 PHE X CA 1
ATOM 1831 C C . PHE B 1 65 ? 0.048 6.774 19.410 1.00 25.46 65 PHE X C 1
ATOM 1832 O O . PHE B 1 65 ? -0.407 5.822 18.763 1.00 22.85 65 PHE X O 1
ATOM 1840 N N . GLU B 1 66 ? -0.578 7.296 20.478 1.00 19.78 66 GLU X N 1
ATOM 1841 C CA . GLU B 1 66 ? -1.868 6.801 20.965 1.00 26.38 66 GLU X CA 1
ATOM 1842 C C . GLU B 1 66 ? -2.912 6.700 19.855 1.00 25.30 66 GLU X C 1
ATOM 1843 O O . GLU B 1 66 ? -3.663 5.718 19.786 1.00 29.36 66 GLU X O 1
ATOM 1849 N N . ASP B 1 67 ? -2.980 7.710 18.984 1.00 24.71 67 ASP X N 1
ATOM 1850 C CA . ASP B 1 67 ? -3.995 7.805 17.944 1.00 19.42 67 ASP X CA 1
ATOM 1851 C C . ASP B 1 67 ? -3.582 7.164 16.625 1.00 31.30 67 ASP X C 1
ATOM 1852 O O . ASP B 1 67 ? -4.427 7.021 15.733 1.00 27.74 67 ASP X O 1
ATOM 1857 N N . ALA B 1 68 ? -2.317 6.789 16.463 1.00 30.00 68 ALA X N 1
ATOM 1858 C CA . ALA B 1 68 ? -1.848 6.380 15.150 1.00 30.00 68 ALA X CA 1
ATOM 1859 C C . ALA B 1 68 ? -2.294 4.965 14.810 1.00 30.00 68 ALA X C 1
ATOM 1860 O O . ALA B 1 68 ? -2.405 4.093 15.675 1.00 30.00 68 ALA X O 1
ATOM 1862 N N . SER B 1 69 ? -2.558 4.751 13.524 1.00 20.00 69 SER X N 1
ATOM 1863 C CA . SER B 1 69 ? -2.774 3.429 12.956 1.00 25.20 69 SER X CA 1
ATOM 1864 C C . SER B 1 69 ? -1.724 3.182 11.890 1.00 27.11 69 SER X C 1
ATOM 1865 O O . SER B 1 69 ? -1.575 3.986 10.963 1.00 20.10 69 SER X O 1
ATOM 1868 N N . LEU B 1 70 ? -1.020 2.062 12.006 1.00 19.81 70 LEU X N 1
ATOM 1869 C CA . LEU B 1 70 ? -0.067 1.754 10.955 1.00 25.62 70 LEU X CA 1
ATOM 1870 C C . LEU B 1 70 ? -0.715 1.372 9.627 1.00 23.20 70 LEU X C 1
ATOM 1871 O O . LEU B 1 70 ? 0.024 1.181 8.662 1.00 23.25 70 LEU X O 1
ATOM 1876 N N . ASP B 1 71 ? -2.051 1.271 9.528 1.00 19.91 71 ASP X N 1
ATOM 1877 C CA . ASP B 1 71 ? -2.680 1.148 8.210 1.00 21.79 71 ASP X CA 1
ATOM 1878 C C . ASP B 1 71 ? -2.346 2.342 7.330 1.00 20.26 71 ASP X C 1
ATOM 1879 O O . ASP B 1 71 ? -2.421 2.252 6.098 1.00 18.32 71 ASP X O 1
ATOM 1884 N N . ASP B 1 72 ? -2.078 3.468 7.964 1.00 16.74 72 ASP X N 1
ATOM 1885 C CA . ASP B 1 72 ? -1.907 4.733 7.221 1.00 19.47 72 ASP X CA 1
ATOM 1886 C C . ASP B 1 72 ? -0.466 4.970 6.766 1.00 17.49 72 ASP X C 1
ATOM 1887 O O . ASP B 1 72 ? -0.221 5.980 6.127 1.00 17.26 72 ASP X O 1
ATOM 1892 N N . TYR B 1 73 ? 0.432 4.052 7.099 1.00 16.17 73 TYR X N 1
ATOM 1893 C CA . TYR B 1 73 ? 1.864 4.310 6.803 1.00 18.19 73 TYR X CA 1
ATOM 1894 C C . TYR B 1 73 ? 2.526 3.105 6.154 1.00 17.04 73 TYR X C 1
ATOM 1895 O O . TYR B 1 73 ? 2.285 1.993 6.531 1.00 17.04 73 TYR X O 1
ATOM 1904 N N . ASP B 1 74 ? 3.387 3.388 5.190 1.00 19.68 74 ASP X N 1
ATOM 1905 C CA . ASP B 1 74 ? 4.117 2.306 4.505 1.00 19.67 74 ASP X CA 1
ATOM 1906 C C . ASP B 1 74 ? 5.414 1.983 5.256 1.00 14.88 74 ASP X C 1
ATOM 1907 O O . ASP B 1 74 ? 5.935 0.914 5.035 1.00 15.97 74 ASP X O 1
ATOM 1912 N N . ALA B 1 75 ? 5.817 2.848 6.180 1.00 30.00 75 ALA X N 1
ATOM 1913 C CA . ALA B 1 75 ? 7.092 2.645 6.894 1.00 30.00 75 ALA X CA 1
ATOM 1914 C C . ALA B 1 75 ? 7.224 3.560 8.090 1.00 30.00 75 ALA X C 1
ATOM 1915 O O . ALA B 1 75 ? 6.493 4.495 8.172 1.00 30.00 75 ALA X O 1
ATOM 1917 N N . LEU B 1 76 ? 8.175 3.221 8.963 1.00 16.15 76 LEU X N 1
ATOM 1918 C CA . LEU B 1 76 ? 8.515 4.060 10.134 1.00 15.02 76 LEU X CA 1
ATOM 1919 C C . LEU B 1 76 ? 9.946 4.588 9.998 1.00 18.50 76 LEU X C 1
ATOM 1920 O O . LEU B 1 76 ? 10.791 3.866 9.480 1.00 18.13 76 LEU X O 1
ATOM 1925 N N . LEU B 1 77 ? 10.155 5.814 10.455 1.00 15.76 77 LEU X N 1
ATOM 1926 C CA . LEU B 1 77 ? 11.514 6.404 10.530 1.00 13.67 77 LEU X CA 1
ATOM 1927 C C . LEU B 1 77 ? 11.762 6.642 12.023 1.00 14.08 77 LEU X C 1
ATOM 1928 O O . LEU B 1 77 ? 10.886 7.177 12.676 1.00 17.62 77 LEU X O 1
ATOM 1933 N N . LEU B 1 78 ? 12.898 6.183 12.508 1.00 13.21 78 LEU X N 1
ATOM 1934 C CA . LEU B 1 78 ? 13.232 6.293 13.946 1.00 14.46 78 LEU X CA 1
ATOM 1935 C C . LEU B 1 78 ? 14.494 7.157 14.047 1.00 16.26 78 LEU X C 1
ATOM 1936 O O . LEU B 1 78 ? 15.587 6.588 14.042 1.00 15.92 78 LEU X O 1
ATOM 1941 N N . PRO B 1 79 ? 14.389 8.509 14.079 1.00 17.05 79 PRO X N 1
ATOM 1942 C CA . PRO B 1 79 ? 15.579 9.335 14.313 1.00 13.63 79 PRO X CA 1
ATOM 1943 C C . PRO B 1 79 ? 16.183 9.084 15.690 1.00 14.58 79 PRO X C 1
ATOM 1944 O O . PRO B 1 79 ? 15.519 8.650 16.636 1.00 18.65 79 PRO X O 1
ATOM 1948 N N . GLY B 1 80 ? 17.477 9.337 15.784 1.00 13.97 80 GLY X N 1
ATOM 1949 C CA . GLY B 1 80 ? 18.156 9.217 17.054 1.00 16.00 80 GLY X CA 1
ATOM 1950 C C . GLY B 1 80 ? 18.069 10.457 17.914 1.00 14.19 80 GLY X C 1
ATOM 1951 O O . GLY B 1 80 ? 16.996 11.040 18.083 1.00 16.17 80 GLY X O 1
ATOM 1952 N N . GLY B 1 81 ? 19.201 10.871 18.471 1.00 23.08 81 GLY X N 1
ATOM 1953 C CA . GLY B 1 81 ? 19.154 11.774 19.597 1.00 11.58 81 GLY X CA 1
ATOM 1954 C C . GLY B 1 81 ? 19.112 10.903 20.824 1.00 12.64 81 GLY X C 1
ATOM 1955 O O . GLY B 1 81 ? 18.135 10.172 21.020 1.00 16.26 81 GLY X O 1
ATOM 1956 N N . VAL B 1 82 ? 20.178 10.936 21.633 1.00 15.38 82 VAL X N 1
ATOM 1957 C CA . VAL B 1 82 ? 20.214 10.114 22.841 1.00 18.16 82 VAL X CA 1
ATOM 1958 C C . VAL B 1 82 ? 19.016 10.409 23.753 1.00 16.96 82 VAL X C 1
ATOM 1959 O O . VAL B 1 82 ? 18.435 9.495 24.353 1.00 15.76 82 VAL X O 1
ATOM 1963 N N . ILE B 1 83 ? 18.605 11.679 23.850 1.00 15.30 83 ILE X N 1
ATOM 1964 C CA . ILE B 1 83 ? 17.522 12.048 24.759 1.00 15.27 83 ILE X CA 1
ATOM 1965 C C . ILE B 1 83 ? 16.197 11.477 24.272 1.00 17.23 83 ILE X C 1
ATOM 1966 O O . ILE B 1 83 ? 15.469 10.828 25.032 1.00 19.09 83 ILE X O 1
ATOM 1971 N N . ASN B 1 84 ? 15.872 11.703 22.997 1.00 15.36 84 ASN X N 1
ATOM 1972 C CA . ASN B 1 84 ? 14.653 11.139 22.422 1.00 17.21 84 ASN X CA 1
ATOM 1973 C C . ASN B 1 84 ? 14.674 9.624 22.510 1.00 16.49 84 ASN X C 1
ATOM 1974 O O . ASN B 1 84 ? 13.680 8.997 22.892 1.00 16.30 84 ASN X O 1
ATOM 1979 N N . SER B 1 85 ? 15.815 9.021 22.165 1.00 13.69 85 SER X N 1
ATOM 1980 C CA . SER B 1 85 ? 15.881 7.571 22.062 1.00 16.37 85 SER X CA 1
ATOM 1981 C C . SER B 1 85 ? 15.691 6.924 23.425 1.00 12.30 85 SER X C 1
ATOM 1982 O O . SER B 1 85 ? 15.061 5.867 23.539 1.00 15.67 85 SER X O 1
ATOM 1985 N N . ASP B 1 86 ? 16.270 7.529 24.463 1.00 14.34 86 ASP X N 1
ATOM 1986 C CA . ASP B 1 86 ? 16.088 7.016 25.808 1.00 19.01 86 ASP X CA 1
ATOM 1987 C C . ASP B 1 86 ? 14.647 7.158 26.285 1.00 19.94 86 ASP X C 1
ATOM 1988 O O . ASP B 1 86 ? 14.164 6.293 27.023 1.00 15.32 86 ASP X O 1
ATOM 1993 N N . GLN B 1 87 ? 13.954 8.223 25.869 1.00 16.80 87 GLN X N 1
ATOM 1994 C CA . GLN B 1 87 ? 12.572 8.483 26.277 1.00 21.57 87 GLN X CA 1
ATOM 1995 C C . GLN B 1 87 ? 11.595 7.569 25.549 1.00 20.75 87 GLN X C 1
ATOM 1996 O O . GLN B 1 87 ? 10.703 6.970 26.161 1.00 18.51 87 GLN X O 1
ATOM 2002 N N . ILE B 1 88 ? 11.742 7.464 24.231 1.00 17.25 88 ILE X N 1
ATOM 2003 C CA . ILE B 1 88 ? 10.713 6.833 23.411 1.00 18.85 88 ILE X CA 1
ATOM 2004 C C . ILE B 1 88 ? 10.685 5.326 23.614 1.00 17.75 88 ILE X C 1
ATOM 2005 O O . ILE B 1 88 ? 9.632 4.687 23.458 1.00 16.10 88 ILE X O 1
ATOM 2010 N N . ARG B 1 89 ? 11.818 4.742 24.003 1.00 14.50 89 ARG X N 1
ATOM 2011 C CA . ARG B 1 89 ? 11.962 3.294 23.973 1.00 19.43 89 ARG X CA 1
ATOM 2012 C C . ARG B 1 89 ? 10.999 2.610 24.927 1.00 20.87 89 ARG X C 1
ATOM 2013 O O . ARG B 1 89 ? 10.650 1.446 24.715 1.00 23.63 89 ARG X O 1
ATOM 2021 N N . SER B 1 90 ? 10.585 3.304 25.990 1.00 17.21 90 SER X N 1
ATOM 2022 C CA . SER B 1 90 ? 9.701 2.769 27.010 1.00 17.42 90 SER X CA 1
ATOM 2023 C C . SER B 1 90 ? 8.225 3.029 26.734 1.00 20.85 90 SER X C 1
ATOM 2024 O O . SER B 1 90 ? 7.382 2.560 27.505 1.00 21.26 90 SER X O 1
ATOM 2027 N N . LEU B 1 91 ? 7.885 3.735 25.650 1.00 19.68 91 LEU X N 1
ATOM 2028 C CA . LEU B 1 91 ? 6.494 4.082 25.375 1.00 14.71 91 LEU X CA 1
ATOM 2029 C C . LEU B 1 91 ? 5.787 2.929 24.673 1.00 16.96 91 LEU X C 1
ATOM 2030 O O . LEU B 1 91 ? 6.174 2.531 23.567 1.00 18.63 91 LEU X O 1
ATOM 2035 N N . ALA B 1 92 ? 4.725 2.418 25.299 1.00 30.00 92 ALA X N 1
ATOM 2036 C CA . ALA B 1 92 ? 4.089 1.202 24.807 1.00 30.00 92 ALA X CA 1
ATOM 2037 C C . ALA B 1 92 ? 3.517 1.373 23.407 1.00 30.00 92 ALA X C 1
ATOM 2038 O O . ALA B 1 92 ? 3.533 0.424 22.619 1.00 30.00 92 ALA X O 1
ATOM 2040 N N . LYS B 1 93 ? 3.005 2.564 23.081 1.00 20.76 93 LYS X N 1
ATOM 2041 C CA . LYS B 1 93 ? 2.385 2.775 21.776 1.00 22.42 93 LYS X CA 1
ATOM 2042 C C . LYS B 1 93 ? 3.418 2.943 20.675 1.00 23.70 93 LYS X C 1
ATOM 2043 O O . LYS B 1 93 ? 3.139 2.601 19.515 1.00 19.08 93 LYS X O 1
ATOM 2049 N N . ALA B 1 94 ? 4.585 3.501 21.007 1.00 30.00 94 ALA X N 1
ATOM 2050 C CA . ALA B 1 94 ? 5.697 3.509 20.064 1.00 30.00 94 ALA X CA 1
ATOM 2051 C C . ALA B 1 94 ? 6.176 2.092 19.792 1.00 30.00 94 ALA X C 1
ATOM 2052 O O . ALA B 1 94 ? 6.380 1.714 18.635 1.00 30.00 94 ALA X O 1
ATOM 2054 N N . GLN B 1 95 ? 6.340 1.292 20.850 1.00 20.98 95 GLN X N 1
ATOM 2055 C CA . GLN B 1 95 ? 6.673 -0.121 20.688 1.00 19.24 95 GLN X CA 1
ATOM 2056 C C . GLN B 1 95 ? 5.636 -0.842 19.834 1.00 17.92 95 GLN X C 1
ATOM 2057 O O . GLN B 1 95 ? 5.988 -1.656 18.973 1.00 19.24 95 GLN X O 1
ATOM 2063 N N . GLU B 1 96 ? 4.350 -0.571 20.076 1.00 20.64 96 GLU X N 1
ATOM 2064 C CA . GLU B 1 96 ? 3.297 -1.236 19.316 1.00 19.94 96 GLU X CA 1
ATOM 2065 C C . GLU B 1 96 ? 3.379 -0.892 17.836 1.00 19.50 96 GLU X C 1
ATOM 2066 O O . GLU B 1 96 ? 3.180 -1.758 16.977 1.00 16.85 96 GLU X O 1
ATOM 2072 N N . LEU B 1 97 ? 3.653 0.373 17.521 1.00 16.41 97 LEU X N 1
ATOM 2073 C CA . LEU B 1 97 ? 3.832 0.758 16.125 1.00 17.80 97 LEU X CA 1
ATOM 2074 C C . LEU B 1 97 ? 4.992 0.005 15.484 1.00 17.26 97 LEU X C 1
ATOM 2075 O O . LEU B 1 97 ? 4.896 -0.437 14.334 1.00 19.10 97 LEU X O 1
ATOM 2080 N N . ALA B 1 98 ? 6.111 -0.129 16.201 1.00 30.00 98 ALA X N 1
ATOM 2081 C CA . ALA B 1 98 ? 7.249 -0.851 15.643 1.00 30.00 98 ALA X CA 1
ATOM 2082 C C . ALA B 1 98 ? 6.944 -2.336 15.508 1.00 30.00 98 ALA X C 1
ATOM 2083 O O . ALA B 1 98 ? 7.353 -2.980 14.533 1.00 30.00 98 ALA X O 1
ATOM 2085 N N . ILE B 1 99 ? 6.209 -2.895 16.473 1.00 18.46 99 ILE X N 1
ATOM 2086 C CA . ILE B 1 99 ? 5.848 -4.306 16.409 1.00 20.37 99 ILE X CA 1
ATOM 2087 C C . ILE B 1 99 ? 4.912 -4.554 15.237 1.00 17.56 99 ILE X C 1
ATOM 2088 O O . ILE B 1 99 ? 5.101 -5.496 14.464 1.00 19.54 99 ILE X O 1
ATOM 2093 N N . ARG B 1 100 ? 3.899 -3.696 15.084 1.00 30.00 100 ARG X N 1
ATOM 2094 C CA . ARG B 1 100 ? 2.981 -3.807 13.953 1.00 30.00 100 ARG X CA 1
ATOM 2095 C C . ARG B 1 100 ? 3.702 -3.677 12.618 1.00 30.00 100 ARG X C 1
ATOM 2096 O O . ARG B 1 100 ? 3.333 -4.357 11.653 1.00 30.00 100 ARG X O 1
ATOM 2104 N N . ALA B 1 101 ? 4.745 -2.847 12.542 1.00 30.00 101 ALA X N 1
ATOM 2105 C CA . ALA B 1 101 ? 5.491 -2.751 11.289 1.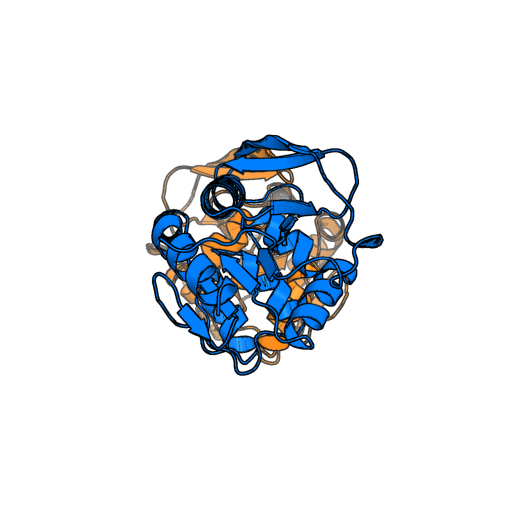00 30.00 101 ALA X CA 1
ATOM 2106 C C . ALA B 1 101 ? 6.173 -4.064 10.954 1.00 30.00 101 ALA X C 1
ATOM 2107 O O . ALA B 1 101 ? 6.201 -4.473 9.789 1.00 30.00 101 ALA X O 1
ATOM 2109 N N . GLU B 1 102 ? 6.723 -4.744 11.961 1.00 21.54 102 GLU X N 1
ATOM 2110 C CA . GLU B 1 102 ? 7.367 -6.027 11.711 1.00 22.07 102 GLU X CA 1
ATOM 2111 C C . GLU B 1 102 ? 6.351 -7.059 11.231 1.00 23.41 102 GLU X C 1
ATOM 2112 O O . GLU B 1 102 ? 6.575 -7.743 10.221 1.00 25.12 102 GLU X O 1
ATOM 2118 N N . GLN B 1 103 ? 5.219 -7.175 11.940 1.00 23.84 103 GLN X N 1
ATOM 2119 C CA . GLN B 1 103 ? 4.175 -8.124 11.549 1.00 24.76 103 GLN X CA 1
ATOM 2120 C C . GLN B 1 103 ? 3.677 -7.853 10.134 1.00 26.52 103 GLN X C 1
ATOM 2121 O O . GLN B 1 103 ? 3.350 -8.786 9.392 1.00 28.84 103 GLN X O 1
ATOM 2127 N N . ALA B 1 104 ? 3.635 -6.587 9.732 1.00 30.00 104 ALA X N 1
ATOM 2128 C CA . ALA B 1 104 ? 3.097 -6.208 8.434 1.00 30.00 104 ALA X CA 1
ATOM 2129 C C . ALA B 1 104 ? 4.157 -6.133 7.340 1.00 30.00 104 ALA X C 1
ATOM 2130 O O . ALA B 1 104 ? 3.840 -5.717 6.217 1.00 30.00 104 ALA X O 1
ATOM 2132 N N . SER B 1 105 ? 5.379 -6.573 7.635 1.00 22.46 105 SER X N 1
ATOM 2133 C CA . SER B 1 105 ? 6.506 -6.462 6.663 1.00 23.64 105 SER X CA 1
ATOM 2134 C C . SER B 1 105 ? 6.585 -5.036 6.104 1.00 26.41 105 SER X C 1
ATOM 2135 O O . SER B 1 105 ? 6.607 -4.870 4.902 1.00 24.33 105 SER X O 1
ATOM 2138 N N . LYS B 1 106 ? 6.639 -4.049 6.983 1.00 16.46 106 LYS X N 1
ATOM 2139 C CA . LYS B 1 106 ? 6.793 -2.656 6.545 1.00 16.50 106 LYS X CA 1
ATOM 2140 C C . LYS B 1 106 ? 8.180 -2.194 6.978 1.00 21.06 106 LYS X C 1
ATOM 2141 O O . LYS B 1 106 ? 8.636 -2.632 8.033 1.00 19.46 106 LYS X O 1
ATOM 2147 N N . PRO B 1 107 ? 8.879 -1.415 6.143 1.00 14.02 107 PRO X N 1
ATOM 2148 C CA . PRO B 1 107 ? 10.190 -0.933 6.487 1.00 15.95 107 PRO X CA 1
ATOM 2149 C C . PRO B 1 107 ? 10.305 -0.092 7.758 1.00 13.36 107 PRO X C 1
ATOM 2150 O O . PRO B 1 107 ? 9.416 0.622 8.084 1.00 16.10 107 PRO X O 1
ATOM 2154 N N . VAL B 1 108 ? 11.389 -0.320 8.477 1.00 16.33 108 VAL X N 1
ATOM 2155 C CA . VAL B 1 108 ? 11.716 0.518 9.660 1.00 13.21 108 VAL X CA 1
ATOM 2156 C C . VAL B 1 108 ? 13.138 1.020 9.384 1.00 13.96 108 VAL X C 1
ATOM 2157 O O . VAL B 1 108 ? 14.023 0.183 9.191 1.00 15.98 108 VAL X O 1
ATOM 2161 N N . ALA B 1 109 ? 13.302 2.329 9.333 1.00 30.00 109 ALA X N 1
ATOM 2162 C CA . ALA B 1 109 ? 14.628 2.947 9.130 1.00 30.00 109 ALA X CA 1
ATOM 2163 C C . ALA B 1 109 ? 15.031 3.590 10.443 1.00 30.00 109 ALA X C 1
ATOM 2164 O O . ALA B 1 109 ? 14.276 4.407 10.920 1.00 30.00 109 ALA X O 1
ATOM 2166 N N . VAL B 1 110 ? 16.201 3.199 10.944 1.00 12.10 110 VAL X N 1
ATOM 2167 C CA . VAL B 1 110 ? 16.621 3.657 12.294 1.00 15.41 110 VAL X CA 1
ATOM 2168 C C . VAL B 1 110 ? 18.055 4.169 12.237 1.00 14.49 110 VAL X C 1
ATOM 2169 O O . VAL B 1 110 ? 18.826 3.659 11.460 1.00 15.67 110 VAL X O 1
ATOM 2173 N N . ILE B 1 111 ? 18.361 5.144 13.085 1.00 12.43 111 ILE X N 1
ATOM 2174 C CA . ILE B 1 111 ? 19.695 5.766 12.977 1.00 15.48 111 ILE X CA 1
ATOM 2175 C C . ILE B 1 111 ? 20.216 6.196 14.352 1.00 13.84 111 ILE X C 1
ATOM 2176 O O . ILE B 1 111 ? 19.421 6.654 15.156 1.00 18.07 111 ILE X O 1
ATOM 2181 N N . CYS B 1 112 ? 21.487 5.899 14.611 1.00 16.93 112 CYS X N 1
ATOM 2182 C CA . CYS B 1 112 ? 22.211 6.413 15.805 1.00 13.95 112 CYS X CA 1
ATOM 2183 C C . CYS B 1 112 ? 21.782 5.744 17.130 1.00 16.63 112 CYS X C 1
ATOM 2184 O O . CYS B 1 112 ? 22.056 4.541 17.186 1.00 19.43 112 CYS X O 1
ATOM 2187 N N . HIS B 1 113 ? 21.095 6.491 18.026 1.00 14.00 113 HIS X N 1
ATOM 2188 C CA . HIS B 1 113 ? 20.606 5.872 19.290 1.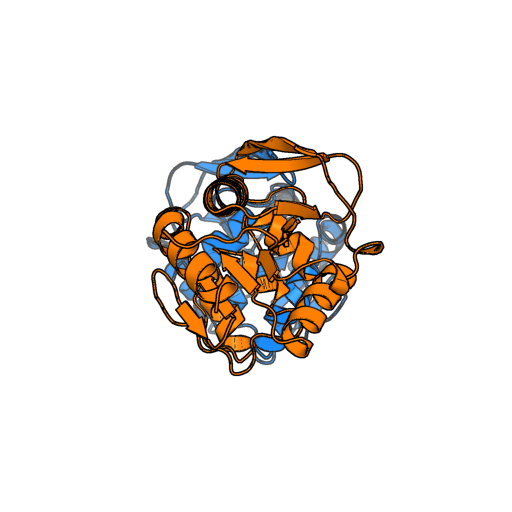00 16.93 113 HIS X CA 1
ATOM 2189 C C . HIS B 1 113 ? 19.188 5.312 19.134 1.00 17.51 113 HI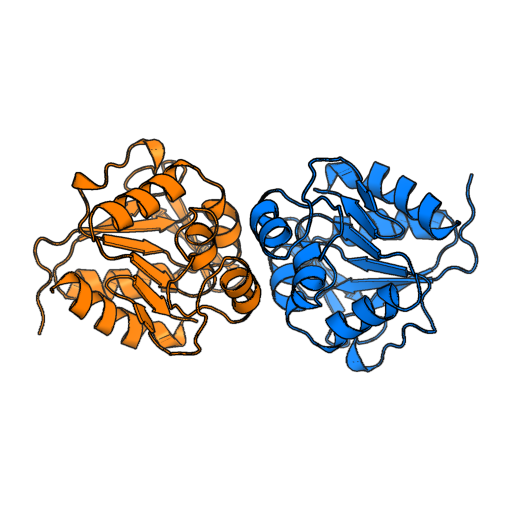S X C 1
ATOM 2190 O O . HIS B 1 113 ? 18.720 4.678 20.032 1.00 15.70 113 HIS X O 1
ATOM 2197 N N . GLY B 1 114 ? 18.597 5.467 17.963 1.00 14.63 114 GLY X N 1
ATOM 2198 C CA . GLY B 1 114 ? 17.175 5.127 17.777 1.00 12.75 114 GLY X CA 1
ATOM 2199 C C . GLY B 1 114 ? 16.784 3.670 17.920 1.00 12.16 114 GLY X C 1
ATOM 2200 O O . GLY B 1 114 ? 15.598 3.421 18.025 1.00 18.95 114 GLY X O 1
ATOM 2201 N N . ALA B 1 115 ? 17.730 2.760 17.978 1.00 30.00 115 ALA X N 1
ATOM 2202 C CA . ALA B 1 115 ? 17.353 1.333 17.978 1.00 30.00 115 ALA X CA 1
ATOM 2203 C C . ALA B 1 115 ? 16.962 0.873 19.371 1.00 30.00 115 ALA X C 1
ATOM 2204 O O . ALA B 1 115 ? 16.524 -0.247 19.502 1.00 30.00 115 ALA X O 1
ATOM 2206 N N . TRP B 1 116 ? 17.114 1.745 20.360 1.00 17.58 116 TRP X N 1
ATOM 2207 C CA . TRP B 1 116 ? 16.652 1.330 21.680 1.00 13.01 116 TRP X CA 1
ATOM 2208 C C . TRP B 1 116 ? 15.162 1.003 21.682 1.00 16.05 116 TRP X C 1
ATOM 2209 O O . TRP B 1 116 ? 14.718 0.104 22.410 1.00 16.87 116 TRP X O 1
ATOM 2220 N N . LEU B 1 117 ? 14.367 1.756 20.922 1.00 15.19 117 LEU X N 1
ATOM 2221 C CA . LEU B 1 117 ? 12.958 1.404 20.769 1.00 10.92 117 LEU X CA 1
ATOM 2222 C C . LEU B 1 117 ? 12.813 -0.020 20.244 1.00 15.70 117 LEU X C 1
ATOM 2223 O O . LEU B 1 117 ? 11.967 -0.783 20.718 1.00 16.22 117 LEU X O 1
ATOM 2228 N N . LEU B 1 118 ? 13.646 -0.401 19.265 1.00 11.63 118 LEU X N 1
ATOM 2229 C CA . LEU B 1 118 ? 13.556 -1.745 18.698 1.00 13.97 118 LEU X CA 1
ATOM 2230 C C . LEU B 1 118 ? 13.938 -2.818 19.715 1.00 19.10 118 LEU X C 1
ATOM 2231 O O . LEU B 1 118 ? 13.282 -3.866 19.786 1.00 21.34 118 LEU X O 1
ATOM 2236 N N A ILE B 1 119 ? 14.994 -2.566 20.506 0.99 14.70 119 ILE X N 1
ATOM 2237 N N B ILE B 1 119 ? 14.959 -2.578 20.536 0.01 14.78 119 ILE X N 1
ATOM 2238 C CA A ILE B 1 119 ? 15.388 -3.479 21.589 0.99 16.85 119 ILE X CA 1
ATOM 2239 C CA B ILE B 1 119 ? 15.317 -3.595 21.521 0.01 16.87 119 ILE X CA 1
ATOM 2240 C C A ILE B 1 119 ? 14.236 -3.684 22.563 0.99 17.79 119 ILE X C 1
ATOM 2241 C C B ILE B 1 119 ? 14.257 -3.705 22.619 0.01 17.76 119 ILE X C 1
ATOM 2242 O O A ILE B 1 119 ? 13.886 -4.816 22.924 0.99 17.28 119 ILE X O 1
ATOM 2243 O O B ILE B 1 119 ? 13.965 -4.806 23.102 0.01 17.51 119 ILE X O 1
ATOM 2252 N N . SER B 1 120 ? 13.650 -2.582 23.021 1.00 18.85 120 SER X N 1
ATOM 2253 C CA . SER B 1 120 ? 12.628 -2.652 24.060 1.00 21.57 120 SER X CA 1
ATOM 2254 C C . SER B 1 120 ? 11.307 -3.198 23.540 1.00 20.05 120 SER X C 1
ATOM 2255 O O . SER B 1 120 ? 10.551 -3.804 24.304 1.00 20.13 120 SER X O 1
ATOM 2258 N N . ALA B 1 121 ? 11.023 -3.018 22.248 1.00 30.00 121 ALA X N 1
ATOM 2259 C CA . ALA B 1 121 ? 9.863 -3.647 21.627 1.00 30.00 121 ALA X CA 1
ATOM 2260 C C . ALA B 1 121 ? 10.053 -5.142 21.401 1.00 30.00 121 ALA X C 1
ATOM 2261 O O . ALA B 1 121 ? 9.119 -5.809 20.942 1.00 30.00 121 ALA X O 1
ATOM 2263 N N . GLY B 1 122 ? 11.236 -5.677 21.695 1.00 19.64 122 GLY X N 1
ATOM 2264 C CA . GLY B 1 122 ? 11.513 -7.081 21.475 1.00 22.90 122 GLY X CA 1
ATOM 2265 C C . GLY B 1 122 ? 11.800 -7.459 20.042 1.00 22.15 122 GLY X C 1
ATOM 2266 O O . GLY B 1 122 ? 11.563 -8.609 19.659 1.00 24.38 122 GLY X O 1
ATOM 2267 N N . LEU B 1 123 ? 12.329 -6.532 19.241 1.00 16.46 123 LEU X N 1
ATOM 2268 C CA . LEU B 1 123 ? 12.418 -6.706 17.797 1.00 18.66 123 LEU X CA 1
ATOM 2269 C C . LEU B 1 123 ? 13.830 -6.896 17.253 1.00 23.06 123 LEU X C 1
ATOM 2270 O O . LEU B 1 123 ? 13.976 -7.073 16.037 1.00 18.98 123 LEU X O 1
ATOM 2275 N N . VAL B 1 124 ? 14.884 -6.839 18.071 1.00 22.28 124 VAL X N 1
ATOM 2276 C CA . VAL B 1 124 ? 16.220 -6.973 17.484 1.00 17.61 124 VAL X CA 1
ATOM 2277 C C . VAL B 1 124 ? 16.766 -8.384 17.548 1.00 21.65 124 VAL X C 1
ATOM 2278 O O . VAL B 1 124 ? 17.783 -8.675 16.895 1.00 15.63 124 VAL X O 1
ATOM 2282 N N . GLN B 1 125 ? 16.120 -9.268 18.292 1.00 19.15 125 GLN X N 1
ATOM 2283 C CA . GLN B 1 125 ? 16.596 -10.627 18.463 1.00 16.80 125 GLN X CA 1
ATOM 2284 C C . GLN B 1 125 ? 16.686 -11.320 17.106 1.00 24.22 125 GLN X C 1
ATOM 2285 O O . GLN B 1 125 ? 15.703 -11.376 16.362 1.00 24.25 125 GLN X O 1
ATOM 2291 N N . GLY B 1 126 ? 17.880 -11.802 16.760 1.00 19.64 126 GLY X N 1
ATOM 2292 C CA . GLY B 1 126 ? 18.099 -12.459 15.486 1.00 20.24 126 GLY X CA 1
ATOM 2293 C C . GLY B 1 126 ? 18.257 -11.544 14.290 1.00 26.59 126 GLY X C 1
ATOM 2294 O O . GLY B 1 126 ? 18.460 -12.047 13.175 1.00 25.01 126 GLY X O 1
ATOM 2295 N N . ARG B 1 127 ? 18.180 -10.230 14.470 1.00 30.00 127 ARG X N 1
ATOM 2296 C CA . ARG B 1 127 ? 18.293 -9.300 13.358 1.00 30.00 127 ARG X CA 1
ATOM 2297 C C . ARG B 1 127 ? 19.664 -8.640 13.313 1.00 30.00 127 ARG X C 1
ATOM 2298 O O . ARG B 1 127 ? 20.310 -8.421 14.339 1.00 30.00 127 ARG X O 1
ATOM 2306 N N . THR B 1 128 ? 20.092 -8.321 12.096 1.00 17.11 128 THR X N 1
ATOM 2307 C CA . THR B 1 128 ? 21.335 -7.606 11.854 1.00 15.92 128 THR X CA 1
ATOM 2308 C C . THR B 1 128 ? 21.038 -6.122 11.722 1.00 17.40 128 THR X C 1
ATOM 2309 O O . THR B 1 128 ? 20.153 -5.726 10.965 1.00 16.60 128 THR X O 1
ATOM 2313 N N . LEU B 1 129 ? 21.773 -5.303 12.460 1.00 15.80 129 LEU X N 1
ATOM 2314 C CA . LEU B 1 129 ? 21.609 -3.864 12.340 1.00 12.26 129 LEU X CA 1
ATOM 2315 C C . LEU B 1 129 ? 22.903 -3.222 12.801 1.00 14.97 129 LEU X C 1
ATOM 2316 O O . LEU B 1 129 ? 23.752 -3.872 13.416 1.00 15.93 129 LEU X O 1
ATOM 2321 N N . THR B 1 130 ? 23.017 -1.942 12.481 1.00 14.65 130 THR X N 1
ATOM 2322 C CA . THR B 1 130 ? 24.118 -1.121 12.995 1.00 15.06 130 THR X CA 1
ATOM 2323 C C . THR B 1 130 ? 23.507 -0.026 13.879 1.00 16.87 130 THR X C 1
ATOM 2324 O O . THR B 1 130 ? 22.276 0.017 13.984 1.00 16.67 130 THR X O 1
ATOM 2328 N N . SER B 1 131 ? 24.357 0.804 14.473 1.00 14.98 131 SER X N 1
ATOM 2329 C CA . SER B 1 131 ? 23.903 1.899 15.357 1.00 15.00 131 SER X CA 1
ATOM 2330 C C . SER B 1 131 ? 25.097 2.725 15.771 1.00 16.49 131 SER X C 1
ATOM 2331 O O . SER B 1 131 ? 26.200 2.403 15.377 1.00 16.15 131 SER X O 1
ATOM 2334 N N . TRP B 1 132 ? 24.835 3.763 16.534 1.00 17.42 132 TRP X N 1
ATOM 2335 C CA . TRP B 1 132 ? 25.941 4.478 17.179 1.00 15.64 132 TRP X CA 1
ATOM 2336 C C . TRP B 1 132 ? 26.618 3.439 18.058 1.00 14.04 132 TRP X C 1
ATOM 2337 O O . TRP B 1 132 ? 25.948 2.639 18.662 1.00 15.73 132 TRP X O 1
ATOM 2348 N N . PRO B 1 133 ? 27.947 3.416 18.142 1.00 20.12 133 PRO X N 1
ATOM 2349 C CA . PRO B 1 133 ? 28.607 2.343 18.881 1.00 14.68 133 PRO X CA 1
ATOM 2350 C C . PRO B 1 133 ? 28.280 2.200 20.376 1.00 16.77 133 PRO X C 1
ATOM 2351 O O . PRO B 1 133 ? 28.488 1.183 20.905 1.00 18.34 133 PRO X O 1
ATOM 2355 N N . SER B 1 134 ? 27.761 3.255 20.979 1.00 19.24 134 SER X N 1
ATOM 2356 C CA . SER B 1 134 ? 27.349 3.162 22.393 1.00 15.97 134 SER X CA 1
ATOM 2357 C C . SER B 1 134 ? 26.259 2.099 22.562 1.00 20.12 134 SER X C 1
ATOM 2358 O O . SER B 1 134 ? 26.154 1.561 23.650 1.00 23.34 134 SER X O 1
ATOM 2361 N N . LEU B 1 135 ? 25.475 1.818 21.520 1.00 17.60 135 LEU X N 1
ATOM 2362 C CA . LEU B 1 135 ? 24.320 0.889 21.639 1.00 17.53 135 LEU X CA 1
ATOM 2363 C C . LEU B 1 135 ? 24.744 -0.529 21.284 1.00 17.04 135 LEU X C 1
ATOM 2364 O O . LEU B 1 135 ? 23.937 -1.414 21.389 1.00 16.26 135 LEU X O 1
ATOM 2369 N N . LYS B 1 136 ? 26.002 -0.702 20.888 1.00 14.50 136 LYS X N 1
ATOM 2370 C CA . LYS B 1 136 ? 26.445 -2.021 20.397 1.00 17.18 136 LYS X CA 1
ATOM 2371 C C . LYS B 1 136 ? 26.199 -3.102 21.460 1.00 17.15 136 LYS X C 1
ATOM 2372 O O . LYS B 1 136 ? 25.685 -4.163 21.120 1.00 16.14 136 LYS X O 1
ATOM 2378 N N . ASP B 1 137 ? 26.586 -2.816 22.700 1.00 16.09 137 ASP X N 1
ATOM 2379 C CA . ASP B 1 137 ? 26.430 -3.836 23.732 1.00 17.12 137 ASP X CA 1
ATOM 2380 C C . ASP B 1 137 ? 24.969 -4.142 23.979 1.00 14.36 137 ASP X C 1
ATOM 2381 O O . ASP B 1 137 ? 24.594 -5.310 24.117 1.00 14.46 137 ASP X O 1
ATOM 2386 N N . ASP B 1 138 ? 24.129 -3.107 23.989 1.00 14.64 138 ASP X N 1
ATOM 2387 C CA . ASP B 1 138 ? 22.709 -3.315 24.247 1.00 15.87 138 ASP X CA 1
ATOM 2388 C C . ASP B 1 138 ? 22.071 -4.137 23.145 1.00 13.63 138 ASP X C 1
ATOM 2389 O O . ASP B 1 138 ? 21.249 -5.022 23.415 1.00 16.43 138 ASP X O 1
ATOM 2394 N N . ILE B 1 139 ? 22.442 -3.859 21.897 1.00 17.04 139 ILE X N 1
ATOM 2395 C CA . ILE B 1 139 ? 21.898 -4.626 20.781 1.00 14.88 139 ILE X CA 1
ATOM 2396 C C . ILE B 1 139 ? 22.381 -6.070 20.826 1.00 15.11 139 ILE X C 1
ATOM 2397 O O . ILE B 1 139 ? 21.600 -7.008 20.647 1.00 15.03 139 ILE X O 1
ATOM 2402 N N . ASN B 1 140 ? 23.673 -6.275 21.080 1.00 19.08 140 ASN X N 1
ATOM 2403 C CA . ASN B 1 140 ? 24.184 -7.638 21.154 1.00 18.14 140 ASN X CA 1
ATOM 2404 C C . ASN B 1 140 ? 23.590 -8.383 22.337 1.00 17.27 140 ASN X C 1
ATOM 2405 O O . ASN B 1 140 ? 23.246 -9.567 22.228 1.00 21.51 140 ASN X O 1
ATOM 2410 N N . ASN B 1 141 ? 23.433 -7.702 23.470 1.00 16.68 141 ASN X N 1
ATOM 2411 C CA . ASN B 1 141 ? 22.841 -8.348 24.637 1.00 15.64 141 ASN X CA 1
ATOM 2412 C C . ASN B 1 141 ? 21.369 -8.676 24.403 1.00 19.08 141 ASN X C 1
ATOM 2413 O O . ASN B 1 141 ? 20.848 -9.643 24.975 1.00 20.38 141 ASN X O 1
ATOM 2418 N N . ALA B 1 142 ? 20.677 -7.871 23.605 1.00 30.00 142 ALA X N 1
ATOM 2419 C CA . ALA B 1 142 ? 19.276 -8.130 23.300 1.00 30.00 142 ALA X CA 1
ATOM 2420 C C . ALA B 1 142 ? 19.086 -9.261 22.299 1.00 30.00 142 ALA X C 1
ATOM 2421 O O . ALA B 1 142 ? 17.943 -9.614 22.003 1.00 30.00 142 ALA X O 1
ATOM 2423 N N . GLY B 1 143 ? 20.165 -9.836 21.781 1.00 23.53 143 GLY X N 1
ATOM 2424 C CA . GLY B 1 143 ? 20.085 -10.862 20.766 1.00 21.73 143 GLY X CA 1
ATOM 2425 C C . GLY B 1 143 ? 20.296 -10.381 19.353 1.00 24.99 143 GLY X C 1
ATOM 2426 O O . GLY B 1 143 ? 20.199 -11.193 18.421 1.00 23.52 143 GLY X O 1
ATOM 2427 N N . GLY B 1 144 ? 20.590 -9.092 19.155 1.00 19.08 144 GLY X N 1
ATOM 2428 C CA . GLY B 1 144 ? 20.841 -8.590 17.819 1.00 15.24 144 GLY X CA 1
ATOM 2429 C C . GLY B 1 144 ? 22.212 -8.984 17.294 1.00 18.79 144 GLY X C 1
ATOM 2430 O O . GLY B 1 144 ? 23.093 -9.438 18.005 1.00 19.22 144 GLY X O 1
ATOM 2431 N N . HIS B 1 145 ? 22.373 -8.839 15.996 1.00 19.54 145 HIS X N 1
ATOM 2432 C CA . HIS B 1 145 ? 23.664 -9.052 15.344 1.00 20.82 145 HIS X CA 1
ATOM 2433 C C . HIS B 1 145 ? 24.205 -7.689 14.939 1.00 22.46 145 HIS X C 1
ATOM 2434 O O . HIS B 1 145 ? 23.935 -7.208 13.839 1.00 17.35 145 HIS X O 1
ATOM 2441 N N . TRP B 1 146 ? 24.976 -7.071 15.827 1.00 19.53 146 TRP X N 1
ATOM 2442 C CA . TRP B 1 146 ? 25.491 -5.736 15.564 1.00 17.49 146 TRP X CA 1
ATOM 2443 C C . TRP B 1 146 ? 26.645 -5.802 14.574 1.00 18.37 146 TRP X C 1
ATOM 2444 O O . TRP B 1 146 ? 27.585 -6.590 14.740 1.00 17.73 146 TRP X O 1
ATOM 2455 N N . VAL B 1 147 ? 26.555 -4.975 13.531 1.00 18.19 147 VAL X N 1
ATOM 2456 C CA . VAL B 1 147 ? 27.579 -4.842 12.510 1.00 15.70 147 VAL X CA 1
ATOM 2457 C C . VAL B 1 147 ? 27.901 -3.363 12.387 1.00 15.08 147 VAL X C 1
ATOM 2458 O O . VAL B 1 147 ? 27.078 -2.501 12.695 1.00 15.24 147 VAL X O 1
ATOM 2462 N N . ASP B 1 148 ? 29.099 -3.082 11.876 1.00 13.45 148 ASP X N 1
ATOM 2463 C CA . ASP B 1 148 ? 29.602 -1.721 11.700 1.00 10.87 148 ASP X CA 1
ATOM 2464 C C . ASP B 1 148 ? 29.503 -1.429 10.212 1.00 15.04 148 ASP X C 1
ATOM 2465 O O . ASP B 1 148 ? 30.386 -1.799 9.440 1.00 18.78 148 ASP X O 1
ATOM 2470 N N . GLN B 1 149 ? 28.423 -0.778 9.800 1.00 13.57 149 GLN X N 1
ATOM 2471 C CA . GLN B 1 149 ? 28.215 -0.492 8.388 1.00 12.37 149 GLN X CA 1
ATOM 2472 C C . GLN B 1 149 ? 27.585 0.882 8.278 1.00 14.71 149 GLN X C 1
ATOM 2473 O O . GLN B 1 149 ? 26.782 1.269 9.127 1.00 18.24 149 GLN X O 1
ATOM 2479 N N . GLU B 1 150 ? 27.941 1.613 7.221 1.00 16.46 150 GLU X N 1
ATOM 2480 C CA . GLU B 1 150 ? 27.303 2.900 6.968 1.00 16.73 150 GLU X CA 1
ATOM 2481 C C . GLU B 1 150 ? 25.786 2.740 6.866 1.00 16.25 150 GLU X C 1
ATOM 2482 O O . GLU B 1 150 ? 25.027 3.551 7.411 1.00 13.94 150 GLU X O 1
ATOM 2488 N N . VAL B 1 151 ? 25.322 1.708 6.156 1.00 16.26 151 VAL X N 1
ATOM 2489 C CA . VAL B 1 151 ? 23.901 1.350 6.126 1.00 14.42 151 VAL X CA 1
ATOM 2490 C C . VAL B 1 151 ? 23.774 -0.163 6.158 1.00 15.83 151 VAL X C 1
ATOM 2491 O O . VAL B 1 151 ? 24.197 -0.845 5.217 1.00 19.69 151 VAL X O 1
ATOM 2495 N N . ALA B 1 152 ? 23.154 -0.686 7.204 1.00 30.00 152 ALA X N 1
ATOM 2496 C CA . ALA B 1 152 ? 22.887 -2.108 7.287 1.00 30.00 152 ALA X CA 1
ATOM 2497 C C . ALA B 1 152 ? 21.460 -2.371 6.834 1.00 30.00 152 ALA X C 1
ATOM 2498 O O . ALA B 1 152 ? 20.576 -1.528 6.993 1.00 30.00 152 ALA X O 1
ATOM 2500 N N . VAL B 1 153 ? 21.249 -3.539 6.243 1.00 16.91 153 VAL X N 1
ATOM 2501 C CA . VAL B 1 153 ? 19.916 -3.979 5.868 1.00 14.23 153 VAL X CA 1
ATOM 2502 C C . VAL B 1 153 ? 19.724 -5.423 6.307 1.00 16.20 153 VAL X C 1
ATOM 2503 O O . VAL B 1 153 ? 20.546 -6.292 5.994 1.00 15.58 153 VAL X O 1
ATOM 2507 N N . ASP B 1 154 ? 18.603 -5.681 6.984 1.00 14.52 154 ASP X N 1
ATOM 2508 C CA . ASP B 1 154 ? 18.117 -7.029 7.265 1.00 14.08 154 ASP X CA 1
ATOM 2509 C C . ASP B 1 154 ? 16.659 -7.039 6.824 1.00 17.12 154 ASP X C 1
ATOM 2510 O O . ASP B 1 154 ? 15.792 -6.531 7.536 1.00 18.12 154 ASP X O 1
ATOM 2515 N N . GLY B 1 155 ? 16.364 -7.650 5.688 1.00 16.80 155 GLY X N 1
ATOM 2516 C CA . GLY B 1 155 ? 14.984 -7.578 5.175 1.00 16.13 155 GLY X CA 1
ATOM 2517 C C . GLY B 1 155 ? 14.607 -6.138 4.903 1.00 13.68 155 GLY X C 1
ATOM 2518 O O . GLY B 1 155 ? 15.179 -5.533 3.982 1.00 18.23 155 GLY X O 1
ATOM 2519 N N . LYS B 1 156 ? 13.662 -5.617 5.685 1.00 15.74 156 LYS X N 1
ATOM 2520 C CA . LYS B 1 156 ? 13.228 -4.209 5.528 1.00 16.02 156 LYS X CA 1
ATOM 2521 C C . LYS B 1 156 ? 13.683 -3.383 6.735 1.00 16.71 156 LYS X C 1
ATOM 2522 O O . LYS B 1 156 ? 13.192 -2.274 6.911 1.00 18.17 156 LYS X O 1
ATOM 2528 N N . LEU B 1 157 ? 14.567 -3.956 7.536 1.00 15.63 157 LEU X N 1
ATOM 2529 C CA . LEU B 1 157 ? 15.154 -3.168 8.643 1.00 14.62 157 LEU X CA 1
ATOM 2530 C C . LEU B 1 157 ? 16.389 -2.450 8.094 1.00 14.94 157 LEU X C 1
ATOM 2531 O O . LEU B 1 157 ? 17.325 -3.121 7.703 1.00 18.35 157 LEU X O 1
ATOM 2536 N N . VAL B 1 158 ? 16.326 -1.132 8.054 1.00 16.50 158 VAL X N 1
ATOM 2537 C CA . VAL B 1 158 ? 17.417 -0.287 7.508 1.00 14.97 158 VAL X CA 1
ATOM 2538 C C . VAL B 1 158 ? 18.027 0.512 8.663 1.00 13.72 158 VAL X C 1
ATOM 2539 O O . VAL B 1 158 ? 17.316 1.225 9.318 1.00 15.14 158 VAL X O 1
ATOM 2543 N N . SER B 1 159 ? 19.331 0.360 8.842 1.00 16.06 159 SER X N 1
ATOM 2544 C CA . SER B 1 159 ? 19.974 0.997 10.004 1.00 14.27 159 SER X CA 1
ATOM 2545 C C . SER B 1 159 ? 21.241 1.762 9.633 1.00 16.02 159 SER X C 1
ATOM 2546 O O . SER B 1 159 ? 21.984 1.287 8.802 1.00 14.46 159 SER X O 1
ATOM 2549 N N . SER B 1 160 ? 21.485 2.859 10.350 1.00 15.03 160 SER X N 1
ATOM 2550 C CA . SER B 1 160 ? 22.700 3.687 10.149 1.00 15.78 160 SER X CA 1
ATOM 2551 C C . SER B 1 160 ? 23.243 4.122 11.521 1.00 15.06 160 SER X C 1
ATOM 2552 O O . SER B 1 160 ? 22.521 3.970 12.500 1.00 16.49 160 SER X O 1
ATOM 2555 N N . ARG B 1 161 ? 24.466 4.637 11.574 1.00 30.00 161 ARG X N 1
ATOM 2556 C CA . ARG B 1 161 ? 25.117 4.874 12.894 1.00 30.00 161 ARG X CA 1
ATOM 2557 C C . ARG B 1 161 ? 25.216 6.332 13.325 1.00 30.00 161 ARG X C 1
ATOM 2558 O O . ARG B 1 161 ? 25.271 6.565 14.500 1.00 30.00 161 ARG X O 1
ATOM 2566 N N . LYS B 1 162 ? 25.194 7.251 12.384 1.00 17.11 162 LYS X N 1
ATOM 2567 C CA . LYS B 1 162 ? 25.492 8.650 12.729 1.00 22.25 162 LYS X CA 1
ATOM 2568 C C . LYS B 1 162 ? 25.069 9.584 11.596 1.00 16.70 162 LYS X C 1
ATOM 2569 O O . LYS B 1 162 ? 24.831 9.123 10.492 1.00 16.61 162 LYS X O 1
ATOM 2575 N N . PRO B 1 163 ? 24.999 10.896 11.849 1.00 14.16 163 PRO X N 1
ATOM 2576 C CA . PRO B 1 163 ? 24.580 11.854 10.837 1.00 16.24 163 PRO X CA 1
ATOM 2577 C C . PRO B 1 163 ? 25.355 11.817 9.510 1.00 16.58 163 PRO X C 1
ATOM 2578 O O . PRO B 1 163 ? 24.796 12.087 8.516 1.00 18.11 163 PRO X O 1
ATOM 2582 N N . GLU B 1 164 ? 26.639 11.484 9.570 1.00 18.19 164 GLU X N 1
ATOM 2583 C CA . GLU B 1 164 ? 27.379 11.411 8.316 1.00 17.56 164 GLU X CA 1
ATOM 2584 C C . GLU B 1 164 ? 26.864 10.309 7.394 1.00 20.05 164 GLU X C 1
ATOM 2585 O O . GLU B 1 164 ? 27.043 10.404 6.169 1.00 20.81 164 GLU X O 1
ATOM 2591 N N . ASP B 1 165 ? 26.196 9.295 7.942 1.00 15.46 165 ASP X N 1
ATOM 2592 C CA . ASP B 1 165 ? 25.673 8.205 7.139 1.00 15.87 165 ASP X CA 1
ATOM 2593 C C . ASP B 1 165 ? 24.386 8.591 6.439 1.00 16.89 165 ASP X C 1
ATOM 2594 O O . ASP B 1 165 ? 23.850 7.769 5.698 1.00 18.03 165 ASP X O 1
ATOM 2599 N N . ILE B 1 166 ? 23.826 9.773 6.738 1.00 16.25 166 ILE X N 1
ATOM 2600 C CA . ILE B 1 166 ? 22.454 10.076 6.294 1.00 15.66 166 ILE X CA 1
ATOM 2601 C C . ILE B 1 166 ? 22.282 9.975 4.784 1.00 18.76 166 ILE X C 1
ATOM 2602 O O . ILE B 1 166 ? 21.261 9.430 4.339 1.00 17.88 166 ILE X O 1
ATOM 2607 N N . PRO B 1 167 ? 23.189 10.488 3.950 1.00 16.59 167 PRO X N 1
ATOM 2608 C CA . PRO B 1 167 ? 22.977 10.372 2.491 1.00 17.15 167 PRO X CA 1
ATOM 2609 C C . PRO B 1 167 ? 22.835 8.944 1.991 1.00 19.92 167 PRO X C 1
ATOM 2610 O O . PRO B 1 167 ? 21.933 8.661 1.196 1.00 20.17 167 PRO X O 1
ATOM 2614 N N . ALA B 1 168 ? 23.703 8.030 2.427 1.00 30.00 168 ALA X N 1
ATOM 2615 C CA . ALA B 1 168 ? 23.564 6.626 2.042 1.00 30.00 168 ALA X CA 1
ATOM 2616 C C . ALA B 1 168 ? 22.326 5.998 2.672 1.00 30.00 168 ALA X C 1
ATOM 2617 O O . ALA B 1 168 ? 21.669 5.151 2.058 1.00 30.00 168 ALA X O 1
ATOM 2619 N N . PHE B 1 169 ? 22.026 6.381 3.914 1.00 15.71 169 PHE X N 1
ATOM 2620 C CA . PHE B 1 169 ? 20.814 5.929 4.591 1.00 13.70 169 PHE X CA 1
ATOM 2621 C C . PHE B 1 169 ? 19.577 6.278 3.778 1.00 14.83 169 PHE X C 1
ATOM 2622 O O . PHE B 1 169 ? 18.683 5.446 3.602 1.00 14.28 169 PHE X O 1
ATOM 2630 N N . ASN B 1 170 ? 19.491 7.532 3.334 1.00 14.19 170 ASN X N 1
ATOM 2631 C CA . ASN B 1 170 ? 18.360 8.003 2.551 1.00 13.62 170 ASN X CA 1
ATOM 2632 C C . ASN B 1 170 ? 18.212 7.187 1.277 1.00 18.07 170 ASN X C 1
ATOM 2633 O O . ASN B 1 170 ? 17.113 6.728 0.935 1.00 14.99 170 ASN X O 1
ATOM 2638 N N . ARG B 1 171 ? 19.325 7.014 0.550 1.00 16.22 171 ARG X N 1
ATOM 2639 C CA . ARG B 1 171 ? 19.298 6.259 -0.696 1.00 12.99 171 ARG X CA 1
ATOM 2640 C C . ARG B 1 171 ? 18.833 4.825 -0.463 1.00 15.47 171 ARG X C 1
ATOM 2641 O O . ARG B 1 171 ? 17.981 4.311 -1.196 1.00 14.97 171 ARG X O 1
ATOM 2649 N N . ARG B 1 172 ? 19.329 4.171 0.568 1.00 14.87 172 ARG X N 1
ATOM 2650 C CA . ARG B 1 172 ? 18.934 2.768 0.826 1.00 15.65 172 ARG X CA 1
ATOM 2651 C C . ARG B 1 172 ? 17.471 2.671 1.289 1.00 15.16 172 ARG X C 1
ATOM 2652 O O . ARG B 1 172 ? 16.798 1.752 0.867 1.00 15.15 172 ARG X O 1
ATOM 2660 N N . PHE B 1 173 ? 17.038 3.587 2.145 1.00 14.16 173 PHE X N 1
ATOM 2661 C CA . PHE B 1 173 ? 15.630 3.603 2.630 1.00 13.73 173 PHE X CA 1
ATOM 2662 C C . PHE B 1 173 ? 14.693 3.769 1.429 1.00 16.21 173 PHE X C 1
ATOM 2663 O O . PHE B 1 173 ? 13.720 3.062 1.331 1.00 16.21 173 PHE X O 1
ATOM 2671 N N . ILE B 1 174 ? 15.041 4.678 0.541 1.00 13.77 174 ILE X N 1
ATOM 2672 C CA . ILE B 1 174 ? 14.224 4.858 -0.689 1.00 12.79 174 ILE X CA 1
ATOM 2673 C C . ILE B 1 174 ? 14.185 3.568 -1.522 1.00 17.95 174 ILE X C 1
ATOM 2674 O O . ILE B 1 174 ? 13.101 3.191 -1.949 1.00 15.58 174 ILE X O 1
ATOM 2679 N N . GLU B 1 175 ? 15.330 2.909 -1.729 1.00 15.53 175 GLU X N 1
ATOM 2680 C CA . GLU B 1 175 ? 15.288 1.630 -2.441 1.00 15.35 175 GLU X CA 1
ATOM 2681 C C . GLU B 1 175 ? 14.384 0.629 -1.742 1.00 15.79 175 GLU X C 1
ATOM 2682 O O . GLU B 1 175 ? 13.576 -0.044 -2.387 1.00 17.72 175 GLU X O 1
ATOM 2688 N N . ILE B 1 176 ? 14.431 0.542 -0.413 1.00 13.10 176 ILE X N 1
ATOM 2689 C CA . ILE B 1 176 ? 13.660 -0.503 0.334 1.00 14.81 176 ILE X CA 1
ATOM 2690 C C . ILE B 1 176 ? 12.158 -0.178 0.349 1.00 14.86 176 ILE X C 1
ATOM 2691 O O . ILE B 1 176 ? 11.360 -1.074 0.236 1.00 15.56 176 ILE X O 1
ATOM 2696 N N . LEU B 1 177 ? 11.838 1.105 0.440 1.00 14.36 177 LEU X N 1
ATOM 2697 C CA . LEU B 1 177 ? 10.417 1.524 0.468 1.00 14.19 177 LEU X CA 1
ATOM 2698 C C . LEU B 1 177 ? 9.765 1.187 -0.871 1.00 19.94 177 LEU X C 1
ATOM 2699 O O . LEU B 1 177 ? 8.624 0.775 -0.889 1.00 17.73 177 LEU X O 1
ATOM 2704 N N . ALA B 1 178 ? 10.512 1.384 -1.948 1.00 30.00 178 ALA X N 1
ATOM 2705 C CA . ALA B 1 178 ? 9.963 1.148 -3.295 1.00 30.00 178 ALA X CA 1
ATOM 2706 C C . ALA B 1 178 ? 9.813 -0.346 -3.576 1.00 30.00 178 ALA X C 1
ATOM 2707 O O . ALA B 1 178 ? 8.739 -0.693 -4.080 1.00 30.00 178 ALA X O 1
ATOM 2709 N N A GLY B 1 179 ? 10.705 -1.067 -3.177 0.53 30.00 179 GLY X N 1
ATOM 2710 N N B GLY B 1 179 ? 10.698 -1.071 -3.167 0.47 30.00 179 GLY X N 1
ATOM 2711 C CA A GLY B 1 179 ? 10.602 -2.500 -3.361 0.53 30.00 179 GLY X CA 1
ATOM 2712 C CA B GLY B 1 179 ? 10.587 -2.506 -3.349 0.47 30.00 179 GLY X CA 1
ATOM 2713 C C A GLY B 1 179 ? 10.890 -2.948 -4.781 0.53 30.00 179 GLY X C 1
ATOM 2714 C C B GLY B 1 179 ? 10.871 -2.947 -4.773 0.47 30.00 179 GLY X C 1
ATOM 2715 O O A GLY B 1 179 ? 10.753 -4.127 -5.094 0.53 30.00 179 GLY X O 1
ATOM 2716 O O B GLY B 1 179 ? 11.334 -2.153 -5.588 0.47 30.00 179 GLY X O 1
#

Foldseek 3Di:
DAAPAPAEEEEEWAAQFAVCLPVLLQVLNVVSRYHYAYEYQDAAWHWHAHQPGTDDIDHHPYYLVPDDCVRHQEYEFTHGPVTLVVQLPDVSSLVSVVVCVVVQGAYEYEASNCSNCLSSLNQADEEEEHAVVCVVVSVVSNHHYDQDLWDDGRRYIYHYDSVSSVVSSVVNSVSSRD/DAAPAPAEEEEEWAAQFAVCLCVLLCVLNVVSHYHYAYEYQDAAWHWHANQPGIDDIHHHPYYLVPDDCVNHQEYEFTDGPVGQVPQLPPVSLLVSVVVCVVVLGAYEYEASRCSNVLSSLHQAPEEEEEAVVCVVVSVVSNHHYDQDLWDDDRRYIYHYDSVSSVVSSVVNSVSSSD

Secondary structure (DSSP, 8-state):
----TT-EEEEE--TTEEHHHHHHHHHHHHHTT-EEEEEESSSSEEEEEETTEEEEEEE--EETTT--GGG-SEEEE---HHHHHHHTT-HHHHHHHHHHHHTT--EEEETTTTHHHHHTT--TT-EE---GGGHHHHHHTT-EE---SEEEETTEEEE-SGGGHHHHHHHHHHHHH-/----TT-EEEEE--TTEEHHHHHHHHHHHHHTT-EEEEEESSSSEEEEEETTEEEEEEE--EETTT--GGG-SEEEE---HHHHHHHTT-HHHHHHHHHHHHTT--EEEETTTTHHHHHTT--TT-EE---GGGHHHHHHTT-EE---SSEEETTEEEE-SGGGHHHHHHHHHHHHH-

Radius of gyration: 21.26 Å; Cα contacts (8 Å, |Δi|>4): 894; chains: 2; bounding box: 50×37×74 Å

Solvent-accessible surface area: 14429 Å² total; per-residue (Å²): 196,87,69,3,159,63,65,36,0,0,0,1,0,4,65,3,0,27,17,62,1,0,46,20,0,50,129,22,2,73,103,17,30,7,51,10,103,10,3,3,49,132,82,44,122,1,103,0,15,80,128,49,129,72,25,111,38,35,173,16,56,24,18,7,121,118,28,56,13,129,104,28,45,0,0,0,4,2,0,6,17,7,1,0,9,62,5,2,71,56,66,82,0,35,96,7,0,54,32,0,89,139,54,71,46,11,12,0,2,1,11,15,3,1,0,0,4,8,23,13,54,23,1,123,63,58,36,0,1,2,96,72,9,0,92,47,0,0,59,57,13,33,12,108,37,21,98,78,84,27,1,46,39,53,97,11,0,0,0,41,64,45,127,2,10,74,12,0,17,150,80,0,28,104,29,9,41,102,182,92,70,1,157,62,63,38,0,0,0,1,0,5,74,3,0,26,15,62,1,0,45,18,0,48,135,23,2,75,100,15,30,9,50,8,98,7,3,2,78,60,82,44,122,3,103,0,15,70,130,54,103,73,17,107,37,39,163,17,58,21,20,5,119,117,18,40,8,128,92,24,44,0,0,0,3,1,0,8,16,7,1,0,9,65,4,1,69,55,78,73,0,37,57,0,0,59,62,0,88,132,53,71,51,8,10,0,3,1,11,14,3,1,0,0,3,9,20,12,55,31,2,137,67,55,34,0,1,1,95,79,10,0,87,47,0,0,66,57,16,36,11,102,31,23,98,79,83,29,0,48,37,55,89,12,0,0,0,43,61,49,126,3,11,74,14,0,18,150,83,1,26,100,27,10,37,103

Sequence (356 aa):
TQSLHGKVVAALVTDGFEQVELTGPKKALEDAGATVRILSSDKAGEVRGWNHHQPAEAFRVDGTFEDASLDDYDALLLPGGVINSDQIRSLAKAQELAIRAEQASSKPVAVICHGAWLLISAGLVQGRTLTSWPSLKDDINNAGGHWVDQEVAVDGKLVSSRKPEDIPAFNRRFIEILAGGTQSLHGKVVAALVTDGFEQVELTGPKKALEDAGATVRILSDKAGEVRGWNHHQPAEAFRVDGTFEDASLDDYDALLLPGGVINSDQIRSLAKAQELAIRAEQASKPVAVICHGAWLLIISAGLVQGRTLTSWPSLKDDINNAGGHWVDQEVAVDGKLVSSRKPEDIPAFNRRFIEILAGG

Organism: Pseudomonas aeruginosa (strain ATCC 15692 / DSM 22644 / CIP 104116 / JCM 14847 / LMG 12228 / 1C / PRS 101 / PAO1) (NCBI:txid208964)

B-factor: mean 21.45, std 6.82, range [4.8, 64.08]